Protein AF-A0A3D0NSE4-F1 (afdb_monomer)

Nearest PDB structures (foldseek):
  6zhh-assembly7_G  TM=4.140E-01  e=8.407E+00  Listeria monocytogenes

Structure (mmCIF, N/CA/C/O backbone):
data_AF-A0A3D0NSE4-F1
#
_entry.id   AF-A0A3D0NSE4-F1
#
loop_
_atom_site.group_PDB
_atom_site.id
_atom_site.type_symbol
_atom_site.label_atom_id
_atom_site.label_alt_id
_atom_site.label_comp_id
_atom_site.label_asym_id
_atom_site.label_entity_id
_atom_site.label_seq_id
_atom_site.pdbx_PDB_ins_code
_atom_site.Cartn_x
_atom_site.Cartn_y
_atom_site.Cartn_z
_atom_site.occupancy
_atom_site.B_iso_or_equiv
_atom_site.auth_seq_id
_atom_site.auth_comp_id
_atom_site.auth_asym_id
_atom_site.auth_atom_id
_atom_site.pdbx_PDB_model_num
ATOM 1 N N . VAL A 1 1 ? -17.706 -14.889 -22.666 1.00 76.25 1 VAL A N 1
ATOM 2 C CA . VAL A 1 1 ? -18.574 -15.786 -23.475 1.00 76.25 1 VAL A CA 1
ATOM 3 C C . VAL A 1 1 ? -18.219 -15.747 -24.959 1.00 76.25 1 VAL A C 1
ATOM 5 O O . VAL A 1 1 ? -17.789 -16.772 -25.465 1.00 76.25 1 VAL A O 1
ATOM 8 N N . ARG A 1 2 ? -18.285 -14.590 -25.648 1.00 87.81 2 ARG A N 1
ATOM 9 C CA . ARG A 1 2 ? -17.879 -14.468 -27.070 1.00 87.81 2 ARG A CA 1
ATOM 10 C C . ARG A 1 2 ? -16.491 -15.052 -27.353 1.00 87.81 2 ARG A C 1
ATOM 12 O O . ARG A 1 2 ? -16.343 -15.779 -28.329 1.00 87.81 2 ARG A O 1
ATOM 19 N N . ASN A 1 3 ? -15.508 -14.764 -26.493 1.00 88.06 3 ASN A N 1
ATOM 20 C CA . ASN A 1 3 ? -14.136 -15.194 -26.751 1.00 88.06 3 ASN A CA 1
ATOM 21 C C . ASN A 1 3 ? -13.924 -16.703 -26.626 1.00 88.06 3 ASN A C 1
ATOM 23 O O . ASN A 1 3 ? -13.215 -17.296 -27.432 1.00 88.06 3 ASN A O 1
ATOM 27 N N . PHE A 1 4 ? -14.601 -17.315 -25.660 1.00 90.88 4 PHE A N 1
ATOM 28 C CA . PHE A 1 4 ? -14.615 -18.759 -25.484 1.00 90.88 4 PHE A CA 1
ATOM 29 C C . PHE A 1 4 ? -15.293 -19.451 -26.675 1.00 90.88 4 PHE A C 1
ATOM 31 O O . PHE A 1 4 ? -14.712 -20.337 -27.285 1.00 90.88 4 PHE A O 1
ATOM 38 N N . LEU A 1 5 ? -16.476 -18.977 -27.087 1.00 93.19 5 LEU A N 1
ATOM 39 C CA . LEU A 1 5 ? -17.232 -19.593 -28.184 1.00 93.19 5 LEU A CA 1
ATOM 40 C C . LEU A 1 5 ? -16.547 -19.464 -29.552 1.00 93.19 5 LEU A C 1
ATOM 42 O O . LEU A 1 5 ? -16.623 -20.386 -30.356 1.00 93.19 5 LEU A O 1
ATOM 46 N N . ARG A 1 6 ? -15.902 -18.325 -29.842 1.00 93.62 6 ARG A N 1
ATOM 47 C CA . ARG A 1 6 ? -15.288 -18.075 -31.159 1.00 93.62 6 ARG A CA 1
ATOM 48 C C . ARG A 1 6 ? -13.826 -18.486 -31.261 1.00 93.62 6 ARG A C 1
ATOM 50 O O . ARG A 1 6 ? -13.404 -18.900 -32.332 1.00 93.62 6 ARG A O 1
ATOM 57 N N . TRP A 1 7 ? -13.059 -18.325 -30.187 1.00 93.38 7 TRP A N 1
ATOM 58 C CA . TRP A 1 7 ? -11.602 -18.485 -30.213 1.00 93.38 7 TRP A CA 1
ATOM 59 C C . TRP A 1 7 ? -11.102 -19.522 -29.205 1.00 93.38 7 TRP A C 1
ATOM 61 O O . TRP A 1 7 ? -9.895 -19.657 -29.045 1.00 93.38 7 TRP A O 1
ATOM 71 N N . GLN A 1 8 ? -12.006 -20.238 -28.517 1.00 90.19 8 GLN A N 1
ATOM 72 C CA . GLN A 1 8 ? -11.671 -21.250 -27.503 1.00 90.19 8 GLN A CA 1
ATOM 73 C C . GLN A 1 8 ? -10.752 -20.712 -26.395 1.00 90.19 8 GLN A C 1
ATOM 75 O O . GLN A 1 8 ? -10.027 -21.457 -25.741 1.00 90.19 8 GLN A O 1
ATOM 80 N N . VAL A 1 9 ? -10.789 -19.395 -26.165 1.00 89.75 9 VAL A N 1
ATOM 81 C CA . VAL A 1 9 ? -9.998 -18.757 -25.114 1.00 89.75 9 VAL A CA 1
ATOM 82 C C . VAL A 1 9 ? -10.661 -19.062 -23.770 1.00 89.75 9 VAL A C 1
ATOM 84 O O . VAL A 1 9 ? -11.827 -18.688 -23.587 1.00 89.75 9 VAL A O 1
ATOM 87 N N . PRO A 1 10 ? -9.961 -19.722 -22.829 1.00 89.50 10 PRO A N 1
ATOM 88 C CA . PRO A 1 10 ? -10.541 -20.086 -21.545 1.00 89.50 10 PRO A CA 1
ATOM 89 C C . PRO A 1 10 ? -10.918 -18.838 -20.742 1.00 89.50 10 PRO A C 1
ATOM 91 O O . PRO A 1 10 ? -10.290 -17.787 -20.861 1.00 89.50 10 PRO A O 1
ATOM 94 N N . PHE A 1 11 ? -11.929 -18.956 -19.879 1.00 83.00 11 PHE A N 1
ATOM 95 C CA . PHE A 1 11 ? -12.344 -17.859 -18.992 1.00 83.00 11 PHE A CA 1
ATOM 96 C C . PHE A 1 11 ? -11.234 -17.415 -18.028 1.00 83.00 11 PHE A C 1
ATOM 98 O O . PHE A 1 11 ? -11.252 -16.285 -17.555 1.00 83.00 11 PHE A O 1
ATOM 105 N N . THR A 1 12 ? -10.268 -18.295 -17.772 1.00 83.50 12 THR A N 1
ATOM 106 C CA . THR A 1 12 ? -9.089 -18.062 -16.933 1.00 83.50 12 THR A CA 1
ATOM 107 C C . THR A 1 12 ? -7.867 -17.594 -17.726 1.00 83.50 12 THR A C 1
ATOM 109 O O . THR A 1 12 ? -6.772 -17.530 -17.174 1.00 83.50 12 THR A O 1
ATOM 112 N N . TYR A 1 13 ? -8.012 -17.290 -19.021 1.00 83.19 13 TYR A N 1
ATOM 113 C CA . TYR A 1 13 ? -6.899 -16.798 -19.826 1.00 83.19 13 TYR A CA 1
ATOM 114 C C . TYR A 1 13 ? -6.389 -15.460 -19.287 1.00 83.19 13 TYR A C 1
ATOM 116 O O . TYR A 1 13 ? -7.127 -14.476 -19.228 1.00 83.19 13 TYR A O 1
ATOM 124 N N . VAL A 1 14 ? -5.098 -15.421 -18.963 1.00 79.06 14 VAL A N 1
ATOM 125 C CA . VAL A 1 14 ? -4.373 -14.199 -18.623 1.00 79.06 14 VAL A CA 1
ATOM 126 C C . VAL A 1 14 ? -3.299 -13.986 -19.676 1.00 79.06 14 VAL A C 1
ATOM 128 O O . VAL A 1 14 ? -2.498 -14.883 -19.951 1.00 79.06 14 VAL A O 1
ATOM 131 N N . GLN A 1 15 ? -3.273 -12.795 -20.271 1.00 81.25 15 GLN A N 1
ATOM 132 C CA . GLN A 1 15 ? -2.231 -12.429 -21.218 1.00 81.25 15 GLN A CA 1
ATOM 133 C C . GLN A 1 15 ? -0.894 -12.324 -20.477 1.00 81.25 15 GLN A C 1
ATOM 135 O O . GLN A 1 15 ? -0.700 -11.443 -19.643 1.00 81.25 15 GLN A O 1
ATOM 140 N N . ARG A 1 16 ? 0.031 -13.237 -20.780 1.00 83.06 16 ARG A N 1
ATOM 141 C CA . ARG A 1 16 ? 1.382 -13.216 -20.217 1.00 83.06 16 ARG A CA 1
ATOM 142 C C . ARG A 1 16 ? 2.254 -12.243 -20.997 1.00 83.06 16 ARG A C 1
ATOM 144 O O . ARG A 1 16 ? 2.314 -12.308 -22.225 1.00 83.06 16 ARG A O 1
ATOM 151 N N . LEU A 1 17 ? 2.939 -11.362 -20.277 1.00 86.88 17 LEU A N 1
ATOM 152 C CA . LEU A 1 17 ? 3.997 -10.544 -20.852 1.00 86.88 17 LEU A CA 1
ATOM 153 C C . LEU A 1 17 ? 5.276 -11.386 -20.965 1.00 86.88 17 LEU A C 1
ATOM 155 O O . LEU A 1 17 ? 5.537 -12.243 -20.120 1.00 86.88 17 LEU A O 1
ATOM 159 N N . SER A 1 18 ? 6.050 -11.159 -22.025 1.00 88.06 18 SER A N 1
ATOM 160 C CA . SER A 1 18 ? 7.297 -11.889 -22.277 1.00 88.06 18 SER A CA 1
ATOM 161 C C . SER A 1 18 ? 8.317 -11.658 -21.162 1.00 88.06 18 SER A C 1
ATOM 163 O O . SER A 1 18 ? 8.473 -10.532 -20.700 1.00 88.06 18 SER A O 1
ATOM 165 N N . GLU A 1 19 ? 9.084 -12.685 -20.801 1.00 90.38 19 GLU A N 1
ATOM 166 C CA . GLU A 1 19 ? 10.224 -12.574 -19.873 1.00 90.38 19 GLU A CA 1
ATOM 167 C C . GLU A 1 19 ? 11.341 -11.668 -20.419 1.00 90.38 19 GLU A C 1
ATOM 169 O O . GLU A 1 19 ? 12.147 -11.136 -19.670 1.00 90.38 19 GLU A O 1
ATOM 174 N N . LYS A 1 20 ? 11.361 -11.429 -21.737 1.00 89.25 20 LYS A N 1
ATOM 175 C CA . LYS A 1 20 ? 12.280 -10.475 -22.381 1.00 89.25 20 LYS A CA 1
ATOM 176 C C . LYS A 1 20 ? 11.792 -9.025 -22.308 1.00 89.25 20 LYS A C 1
ATOM 178 O O . LYS A 1 20 ? 12.436 -8.138 -22.866 1.00 89.25 20 LYS A O 1
ATOM 183 N N . ALA A 1 21 ? 10.626 -8.772 -21.712 1.00 88.25 21 ALA A N 1
ATOM 184 C CA . ALA A 1 21 ? 10.117 -7.418 -21.558 1.00 88.25 21 ALA A CA 1
ATOM 185 C C . ALA A 1 21 ? 11.016 -6.621 -20.607 1.00 88.25 21 ALA A C 1
ATOM 187 O O . ALA A 1 21 ? 11.467 -7.133 -19.588 1.00 88.25 21 ALA A O 1
ATOM 188 N N . SER A 1 22 ? 11.192 -5.327 -20.875 1.00 88.56 22 SER A N 1
ATOM 189 C CA . SER A 1 22 ? 11.978 -4.429 -20.015 1.00 88.56 22 SER A CA 1
ATOM 190 C C . SER A 1 22 ? 11.412 -4.268 -18.600 1.00 88.56 22 SER A C 1
ATOM 192 O O . SER A 1 22 ? 12.041 -3.639 -17.761 1.00 88.56 22 SER A O 1
ATOM 194 N N . GLN A 1 23 ? 10.200 -4.765 -18.349 1.00 89.88 23 GLN A N 1
ATOM 195 C CA . GLN A 1 23 ? 9.519 -4.718 -17.057 1.00 89.88 23 GLN A CA 1
ATOM 196 C C . GLN A 1 23 ? 9.660 -6.023 -16.265 1.00 89.88 23 GLN A C 1
ATOM 198 O O . GLN A 1 23 ? 9.145 -6.093 -15.152 1.00 89.88 23 GLN A O 1
ATOM 203 N N . TYR A 1 24 ? 10.305 -7.048 -16.826 1.00 93.50 24 TYR A N 1
ATOM 204 C CA . TYR A 1 24 ? 10.497 -8.317 -16.140 1.00 93.50 24 TYR A CA 1
ATOM 205 C C . TYR A 1 24 ? 11.416 -8.135 -14.928 1.00 93.50 24 TYR A C 1
ATOM 207 O O . TYR A 1 24 ? 12.419 -7.426 -15.001 1.00 93.50 24 TYR A O 1
ATOM 215 N N . ILE A 1 25 ? 11.023 -8.747 -13.812 1.00 94.25 25 ILE A N 1
ATOM 216 C CA . ILE A 1 25 ? 11.740 -8.737 -12.525 1.00 94.25 25 ILE A CA 1
ATOM 217 C C . ILE A 1 25 ? 11.782 -10.138 -11.895 1.00 94.25 25 ILE A C 1
ATOM 219 O O . ILE A 1 25 ? 11.986 -10.286 -10.689 1.00 94.25 25 ILE A O 1
ATOM 223 N N . GLY A 1 26 ? 11.499 -11.182 -12.681 1.00 91.88 26 GLY A N 1
ATOM 224 C CA . GLY A 1 26 ? 11.498 -12.568 -12.200 1.00 91.88 26 GLY A CA 1
ATOM 225 C C . GLY A 1 26 ? 12.898 -13.133 -11.959 1.00 91.88 26 GLY A C 1
ATOM 226 O O . GLY A 1 26 ? 13.035 -14.176 -11.331 1.00 91.88 26 GLY A O 1
ATOM 227 N N . ASP A 1 27 ? 13.927 -12.433 -12.426 1.00 93.12 27 ASP A N 1
ATOM 228 C CA . ASP A 1 27 ? 15.341 -12.678 -12.152 1.00 93.12 27 ASP A CA 1
ATOM 229 C C . ASP A 1 27 ? 15.774 -12.221 -10.747 1.00 93.12 27 ASP A C 1
ATOM 231 O O . ASP A 1 27 ? 16.773 -12.714 -10.222 1.00 93.12 27 ASP A O 1
ATOM 235 N N . VAL A 1 28 ? 15.011 -11.329 -10.101 1.00 93.69 28 VAL A N 1
ATOM 236 C CA . VAL A 1 28 ? 15.292 -10.879 -8.731 1.00 93.69 28 VAL A CA 1
ATOM 237 C C . VAL A 1 28 ? 14.880 -11.965 -7.720 1.00 93.69 28 VAL A C 1
ATOM 239 O O . VAL A 1 28 ? 13.716 -12.385 -7.713 1.00 93.69 28 VAL A O 1
ATOM 242 N N . PRO A 1 29 ? 15.777 -12.398 -6.809 1.00 94.81 29 PRO A N 1
ATOM 243 C CA . PRO A 1 29 ? 15.478 -13.430 -5.819 1.00 94.81 29 PRO A CA 1
ATOM 244 C C . PRO A 1 29 ? 14.261 -13.109 -4.947 1.00 94.81 29 PRO A C 1
ATOM 246 O O . PRO A 1 29 ? 14.081 -11.978 -4.494 1.00 94.81 29 PRO A O 1
ATOM 249 N N . PHE A 1 30 ? 13.473 -14.136 -4.615 1.00 93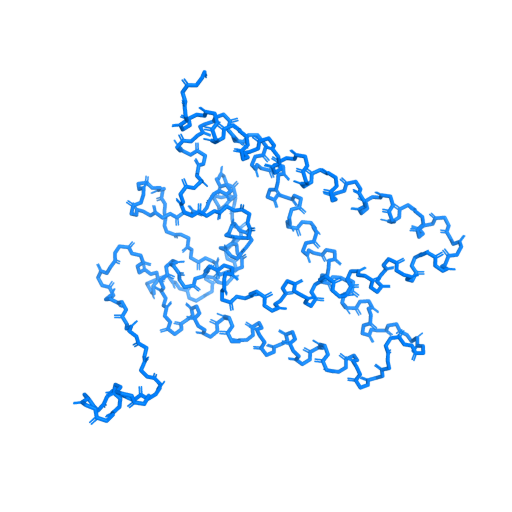.56 30 PHE A N 1
ATOM 250 C CA . PHE A 1 30 ? 12.261 -14.011 -3.793 1.00 93.56 30 PHE A CA 1
ATOM 251 C C . PHE A 1 30 ? 12.478 -13.201 -2.503 1.00 93.56 30 PHE A 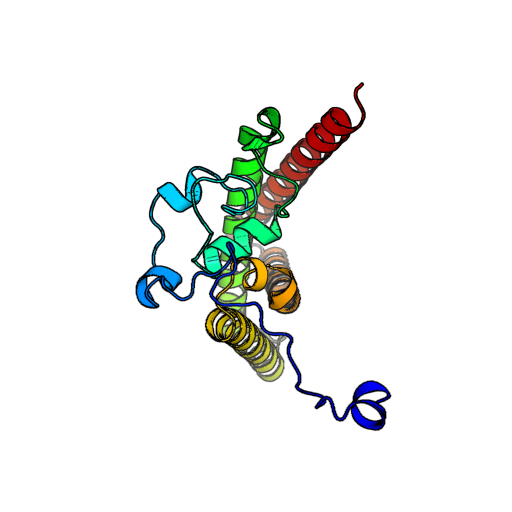C 1
ATOM 253 O O . PHE A 1 30 ? 11.727 -12.271 -2.215 1.00 93.56 30 PHE A O 1
ATOM 260 N N . TRP A 1 31 ? 13.529 -13.518 -1.742 1.00 93.25 31 TRP A N 1
ATOM 261 C CA . TRP A 1 31 ? 13.814 -12.847 -0.470 1.00 93.25 31 TRP A CA 1
ATOM 262 C C . TRP A 1 31 ? 14.165 -11.370 -0.646 1.00 93.25 31 TRP A C 1
ATOM 264 O O . TRP A 1 31 ? 13.751 -10.544 0.164 1.00 93.25 31 TRP A O 1
ATOM 274 N N . GLN A 1 32 ? 14.863 -11.031 -1.731 1.00 94.12 32 GLN A N 1
ATOM 275 C CA . GLN A 1 32 ? 15.160 -9.645 -2.069 1.00 94.12 32 GLN A CA 1
ATOM 276 C C . GLN A 1 32 ? 13.877 -8.895 -2.443 1.00 94.12 32 GLN A C 1
ATOM 278 O O . GLN A 1 32 ? 13.642 -7.791 -1.961 1.00 94.12 32 GLN A O 1
ATOM 283 N N . ARG A 1 33 ? 12.984 -9.528 -3.212 1.00 94.38 33 ARG A N 1
ATOM 284 C CA . ARG A 1 33 ? 11.670 -8.957 -3.542 1.00 94.38 33 ARG A CA 1
ATOM 285 C C . ARG A 1 33 ? 10.792 -8.723 -2.316 1.00 94.38 33 ARG A C 1
ATOM 287 O O . ARG A 1 33 ? 10.050 -7.754 -2.285 1.00 94.38 33 ARG A O 1
ATOM 294 N N . MET A 1 34 ? 10.862 -9.573 -1.300 1.00 93.94 34 MET A N 1
ATOM 295 C CA . MET A 1 34 ? 10.010 -9.425 -0.116 1.00 93.94 34 MET A CA 1
ATOM 296 C C . MET A 1 34 ? 10.561 -8.442 0.923 1.00 93.94 34 MET A C 1
ATOM 298 O O . MET A 1 34 ? 9.784 -7.714 1.540 1.00 93.94 34 MET A O 1
ATOM 302 N N . PHE A 1 35 ? 11.878 -8.434 1.146 1.00 94.00 35 PHE A N 1
ATOM 303 C CA . PHE A 1 35 ? 12.463 -7.833 2.352 1.00 94.00 35 PHE A CA 1
ATOM 304 C C . PHE A 1 35 ? 13.558 -6.803 2.097 1.00 94.00 35 PHE A C 1
ATOM 306 O O . PHE A 1 35 ? 14.091 -6.248 3.058 1.00 94.00 35 PHE A O 1
ATOM 313 N N . ASP A 1 36 ? 13.899 -6.505 0.845 1.00 93.94 36 ASP A N 1
ATOM 314 C CA . ASP A 1 36 ? 14.781 -5.375 0.581 1.00 93.94 36 ASP A CA 1
ATOM 315 C C . ASP A 1 36 ? 14.018 -4.072 0.854 1.00 93.94 36 ASP A C 1
ATOM 317 O O . ASP A 1 36 ? 13.075 -3.724 0.143 1.00 93.94 36 ASP A O 1
ATOM 321 N N . LEU A 1 37 ? 14.412 -3.398 1.934 1.00 92.00 37 LEU A N 1
ATOM 322 C CA . LEU A 1 37 ? 13.944 -2.078 2.362 1.00 92.00 37 LEU A CA 1
ATOM 323 C C . LEU A 1 37 ? 15.120 -1.090 2.398 1.00 92.00 37 LEU A C 1
ATOM 325 O O . LEU A 1 37 ? 15.155 -0.170 3.219 1.00 92.00 37 LEU A O 1
ATOM 329 N N . SER A 1 38 ? 16.148 -1.321 1.583 1.00 92.31 38 SER A N 1
ATOM 330 C CA . SER A 1 38 ? 17.356 -0.505 1.628 1.00 92.31 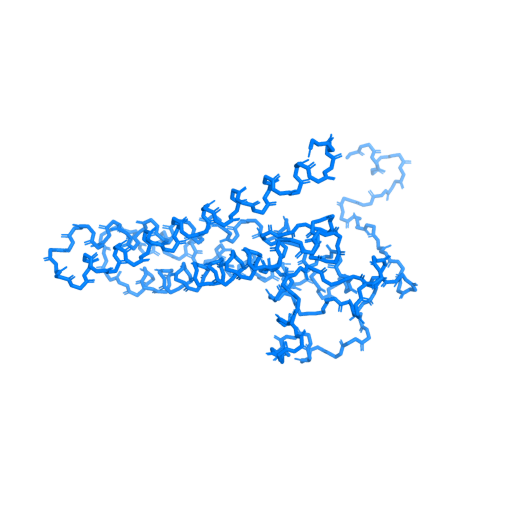38 SER A CA 1
ATOM 331 C C . SER A 1 38 ? 17.097 0.933 1.142 1.00 92.31 38 SER A C 1
ATOM 333 O O . SER A 1 38 ? 16.188 1.180 0.345 1.00 92.31 38 SER A O 1
ATOM 335 N N . PRO A 1 39 ? 17.901 1.919 1.590 1.00 89.88 39 PRO A N 1
ATOM 336 C CA . PRO A 1 39 ? 17.619 3.340 1.360 1.00 89.88 39 PRO A CA 1
ATOM 337 C C . PRO A 1 39 ? 17.487 3.752 -0.111 1.00 89.88 39 PRO A C 1
ATOM 339 O O . PRO A 1 39 ? 16.779 4.711 -0.413 1.00 89.88 39 PRO A O 1
ATOM 342 N N . HIS A 1 40 ? 18.122 3.025 -1.038 1.00 90.38 40 HIS A N 1
ATOM 343 C CA . HIS A 1 40 ? 18.006 3.309 -2.471 1.00 90.38 40 HIS A CA 1
ATOM 344 C C . HIS A 1 40 ? 16.558 3.198 -2.972 1.00 90.38 40 HIS A C 1
ATOM 346 O O . HIS A 1 40 ? 16.179 3.916 -3.899 1.00 90.38 40 HIS A O 1
ATOM 352 N N . GLN A 1 41 ? 15.728 2.363 -2.332 1.00 89.62 41 GLN A N 1
ATOM 353 C CA . GLN A 1 41 ? 14.319 2.240 -2.688 1.00 89.62 41 GLN A CA 1
ATOM 354 C C . GLN A 1 41 ? 13.500 3.484 -2.340 1.00 89.62 41 GLN A C 1
ATOM 356 O O . GLN A 1 41 ? 12.457 3.717 -2.944 1.00 89.62 41 GLN A O 1
ATOM 361 N N . PHE A 1 42 ? 13.990 4.325 -1.430 1.00 90.38 42 PHE A N 1
ATOM 362 C CA . PHE A 1 42 ? 13.312 5.540 -0.976 1.00 90.38 42 PHE A CA 1
ATOM 363 C C . PHE A 1 42 ? 13.978 6.830 -1.464 1.00 90.38 42 PHE A C 1
ATOM 365 O O . PHE A 1 42 ? 13.450 7.909 -1.213 1.00 90.38 42 PHE A O 1
ATOM 372 N N . ALA A 1 43 ? 15.107 6.733 -2.176 1.00 87.75 43 ALA A N 1
ATOM 373 C CA . ALA A 1 43 ? 15.787 7.888 -2.764 1.00 87.75 43 ALA A CA 1
ATOM 374 C C . ALA A 1 43 ? 14.916 8.611 -3.811 1.00 87.75 43 ALA A C 1
ATOM 376 O O . ALA A 1 43 ? 14.987 9.831 -3.947 1.00 87.75 43 ALA A O 1
ATOM 377 N N . ASP A 1 44 ? 14.072 7.856 -4.521 1.00 88.38 44 ASP A N 1
ATOM 378 C CA . ASP A 1 44 ? 12.972 8.379 -5.328 1.00 88.38 44 ASP A CA 1
ATOM 379 C C . ASP A 1 44 ? 11.682 7.633 -4.963 1.00 88.38 44 ASP A C 1
ATOM 381 O O . ASP A 1 44 ? 11.559 6.414 -5.129 1.00 88.38 44 ASP A O 1
ATOM 385 N N . VAL A 1 45 ? 10.721 8.395 -4.441 1.00 90.50 45 VAL A N 1
ATOM 386 C CA . VAL A 1 45 ? 9.404 7.913 -4.005 1.00 90.50 45 VAL A CA 1
ATOM 387 C C . VAL A 1 45 ? 8.436 7.666 -5.168 1.00 90.50 45 VAL A C 1
ATOM 389 O O . VAL A 1 45 ? 7.360 7.108 -4.962 1.00 90.50 45 VAL A O 1
ATOM 392 N N . SER A 1 46 ? 8.808 8.044 -6.393 1.00 89.38 46 SER A N 1
ATOM 393 C CA . SER A 1 46 ? 8.058 7.708 -7.606 1.00 89.38 46 SER A CA 1
ATOM 394 C C . SER A 1 46 ? 8.281 6.235 -7.984 1.00 89.38 46 SER A C 1
ATOM 396 O O . SER A 1 46 ? 9.387 5.719 -7.778 1.00 89.38 46 SER A O 1
ATOM 398 N N . PRO A 1 47 ? 7.295 5.549 -8.591 1.00 88.81 47 PRO A N 1
ATOM 399 C CA . PRO A 1 47 ? 7.479 4.207 -9.138 1.00 88.81 47 PRO A CA 1
ATOM 400 C C . PRO A 1 47 ? 8.682 4.128 -10.089 1.00 88.81 47 PRO A C 1
ATOM 402 O O . PRO A 1 47 ? 8.833 4.944 -11.003 1.00 88.81 47 PRO A O 1
ATOM 405 N N . GLN A 1 48 ? 9.552 3.139 -9.882 1.00 88.62 48 GLN A N 1
ATOM 406 C CA . GLN A 1 48 ? 10.784 2.985 -10.656 1.00 88.62 48 GLN A CA 1
ATOM 407 C C . GLN A 1 48 ? 10.581 2.007 -11.818 1.00 88.62 48 GLN A C 1
ATOM 409 O O . GLN A 1 48 ? 10.179 0.863 -11.629 1.00 88.62 48 GLN A O 1
ATOM 414 N N . PHE A 1 49 ? 10.837 2.488 -13.034 1.00 86.56 49 PHE A N 1
ATOM 415 C CA . PHE A 1 49 ? 10.649 1.757 -14.283 1.00 86.56 49 PHE A CA 1
ATOM 416 C C . PHE A 1 49 ? 11.766 2.123 -15.261 1.00 86.56 49 PHE A C 1
ATOM 418 O O . PHE A 1 49 ? 11.838 3.254 -15.756 1.00 86.56 49 PHE A O 1
ATOM 425 N N . THR A 1 50 ? 12.609 1.154 -15.605 1.00 85.44 50 THR A N 1
ATOM 426 C CA . THR A 1 50 ? 13.702 1.338 -16.578 1.00 85.44 50 THR A CA 1
ATOM 427 C C . THR A 1 50 ? 13.190 1.776 -17.952 1.00 85.44 50 THR A C 1
ATOM 429 O O . THR A 1 50 ? 13.842 2.568 -18.630 1.00 85.44 50 THR A O 1
ATOM 432 N N . MET A 1 51 ? 11.974 1.362 -18.328 1.00 81.19 51 MET A N 1
ATOM 433 C CA . MET A 1 51 ? 11.292 1.802 -19.552 1.00 81.19 51 MET A CA 1
ATOM 434 C C . MET A 1 51 ? 11.140 3.332 -19.633 1.00 81.19 51 MET A C 1
ATOM 436 O O . MET A 1 51 ? 11.236 3.908 -20.715 1.00 81.19 51 MET A O 1
ATOM 440 N N . TYR A 1 52 ? 10.977 4.009 -18.493 1.00 79.00 52 TYR A N 1
ATOM 441 C CA . TYR A 1 52 ? 10.921 5.472 -18.400 1.00 79.00 52 TYR A CA 1
ATOM 442 C C . TYR A 1 52 ? 12.280 6.094 -18.042 1.00 79.00 52 TYR A C 1
ATOM 444 O O . TYR A 1 52 ? 12.360 7.237 -17.589 1.00 79.00 52 TYR A O 1
ATOM 452 N N . LYS A 1 53 ? 13.367 5.355 -18.303 1.00 77.81 53 LYS A N 1
ATOM 453 C CA . LYS A 1 53 ? 14.766 5.718 -18.043 1.00 77.81 53 LYS A CA 1
ATOM 454 C C . LYS A 1 53 ? 15.096 5.895 -16.552 1.00 77.81 53 LYS A C 1
ATOM 456 O O . LYS A 1 53 ? 16.075 6.576 -16.243 1.00 77.81 53 LYS A O 1
ATOM 461 N N . ASN A 1 54 ? 14.298 5.342 -15.639 1.00 82.62 54 ASN A N 1
ATOM 462 C CA . ASN A 1 54 ? 14.604 5.371 -14.205 1.00 82.62 54 ASN A CA 1
ATOM 463 C C . ASN A 1 54 ? 15.780 4.436 -13.873 1.00 82.62 54 ASN A C 1
ATOM 465 O O . ASN A 1 54 ? 16.208 3.648 -14.716 1.00 82.62 54 ASN A O 1
ATOM 469 N N . ALA A 1 55 ? 16.324 4.552 -12.658 1.00 83.56 55 ALA A N 1
ATOM 470 C CA . ALA A 1 55 ? 17.567 3.879 -12.276 1.00 83.56 55 ALA A CA 1
ATOM 471 C C . ALA A 1 55 ? 17.443 2.347 -12.224 1.00 83.56 55 ALA A C 1
ATOM 473 O O . ALA A 1 55 ? 18.405 1.645 -12.523 1.00 83.56 55 ALA A O 1
ATOM 474 N N . TYR A 1 56 ? 16.268 1.835 -11.855 1.00 89.25 56 TYR A N 1
ATOM 475 C CA . TYR A 1 56 ? 15.987 0.405 -11.758 1.00 89.25 56 TYR A CA 1
ATOM 476 C C . 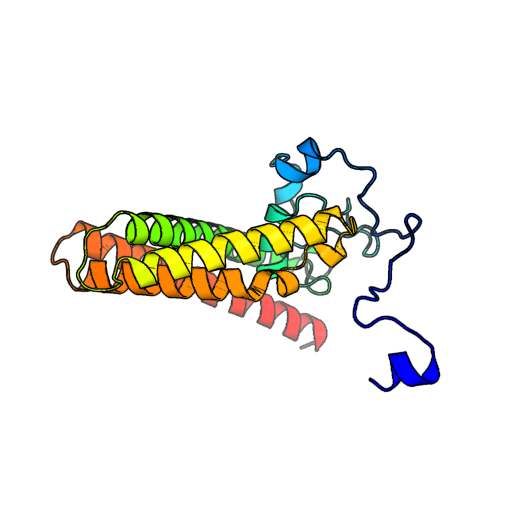TYR A 1 56 ? 14.495 0.125 -11.990 1.00 89.25 56 TYR A C 1
ATOM 478 O O . TYR A 1 56 ? 13.688 1.043 -12.166 1.00 89.25 56 TYR A O 1
ATOM 486 N N . ASN A 1 57 ? 14.141 -1.157 -12.035 1.00 91.31 57 ASN A N 1
ATOM 487 C CA . ASN A 1 57 ? 12.762 -1.628 -12.022 1.00 91.31 57 ASN A CA 1
ATOM 488 C C . ASN A 1 57 ? 12.363 -1.914 -10.583 1.00 91.31 57 ASN A C 1
ATOM 490 O O . ASN A 1 57 ? 13.029 -2.716 -9.936 1.00 91.31 57 ASN A O 1
ATOM 494 N N . GLU A 1 58 ? 11.290 -1.298 -10.094 1.00 93.31 58 GLU A N 1
ATOM 495 C CA . GLU A 1 58 ? 10.746 -1.632 -8.780 1.00 93.31 58 GLU A CA 1
ATOM 496 C C . GLU A 1 58 ? 10.498 -3.143 -8.710 1.00 93.31 58 GLU A C 1
ATOM 498 O O . GLU A 1 58 ? 9.938 -3.720 -9.643 1.00 93.31 58 GLU A O 1
ATOM 503 N N . TYR A 1 59 ? 10.930 -3.788 -7.627 1.00 94.38 59 TYR A N 1
ATOM 504 C CA . TYR A 1 59 ? 10.845 -5.248 -7.484 1.00 94.38 59 TYR A CA 1
ATOM 505 C C . TYR A 1 59 ? 10.212 -5.696 -6.167 1.00 94.38 59 TYR A C 1
ATOM 507 O O . TYR A 1 59 ? 9.830 -6.867 -6.060 1.00 94.38 59 TYR A O 1
ATOM 515 N N . ASN A 1 60 ? 10.076 -4.787 -5.191 1.00 96.06 60 ASN A N 1
ATOM 516 C CA . ASN A 1 60 ? 9.429 -5.064 -3.917 1.00 96.06 60 ASN A CA 1
ATOM 517 C C . ASN A 1 60 ? 7.921 -4.760 -3.995 1.00 96.06 60 ASN A C 1
ATOM 519 O O . ASN A 1 60 ? 7.551 -3.587 -4.105 1.00 96.06 60 ASN A O 1
ATOM 523 N N . PRO A 1 61 ? 7.026 -5.769 -3.905 1.00 95.50 61 PRO A N 1
ATOM 524 C CA . PRO A 1 61 ? 5.589 -5.554 -4.057 1.00 95.50 61 PRO A CA 1
ATOM 525 C C . PRO A 1 61 ? 4.980 -4.611 -3.019 1.00 95.50 61 PRO A C 1
ATOM 527 O O . PRO A 1 61 ? 4.011 -3.924 -3.334 1.00 95.50 61 PRO A O 1
ATOM 530 N N . LEU A 1 62 ? 5.515 -4.564 -1.795 1.00 94.88 62 LEU A N 1
ATOM 531 C CA . LEU A 1 62 ? 5.003 -3.695 -0.734 1.00 94.88 62 LEU A CA 1
ATOM 532 C C . LEU A 1 62 ? 5.392 -2.236 -0.984 1.00 94.88 62 LEU A C 1
ATOM 534 O O . LEU A 1 62 ? 4.559 -1.338 -0.863 1.00 94.88 62 LEU A O 1
ATOM 538 N N . ILE A 1 63 ? 6.646 -1.996 -1.363 1.00 95.06 63 ILE A N 1
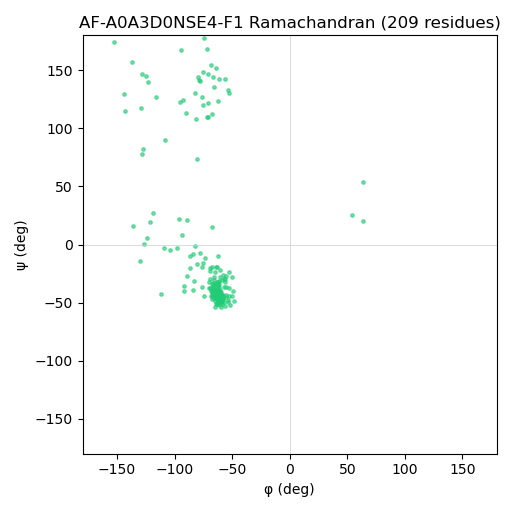ATOM 539 C CA . ILE A 1 63 ? 7.124 -0.647 -1.686 1.00 95.06 63 ILE A CA 1
ATOM 540 C C . ILE A 1 63 ? 6.450 -0.147 -2.963 1.00 95.06 63 ILE A C 1
ATOM 542 O O . ILE A 1 63 ? 5.924 0.967 -2.974 1.00 95.06 63 ILE A O 1
ATOM 546 N N . ALA A 1 64 ? 6.356 -0.992 -3.991 1.00 94.19 64 ALA A N 1
ATOM 547 C CA . ALA A 1 64 ? 5.604 -0.706 -5.207 1.00 94.19 64 ALA A CA 1
ATOM 548 C C . ALA A 1 64 ? 4.140 -0.354 -4.906 1.00 94.19 64 ALA A C 1
ATOM 550 O O . ALA A 1 64 ? 3.634 0.635 -5.438 1.00 94.19 64 ALA A O 1
ATOM 551 N N . PHE A 1 65 ? 3.479 -1.097 -4.011 1.00 94.69 65 PHE A N 1
ATOM 552 C CA . PHE A 1 65 ? 2.103 -0.822 -3.594 1.00 94.69 65 PHE A CA 1
ATOM 553 C C . PHE A 1 65 ? 1.960 0.593 -3.022 1.00 94.69 65 PHE A C 1
ATOM 555 O O . PHE A 1 65 ? 1.102 1.355 -3.465 1.00 94.69 65 PHE A O 1
ATOM 562 N N . PHE A 1 66 ? 2.830 0.987 -2.085 1.00 94.38 66 PHE A N 1
ATOM 563 C CA . PHE A 1 66 ? 2.786 2.328 -1.498 1.00 94.38 66 PHE A CA 1
ATOM 564 C C . PHE A 1 66 ? 3.130 3.424 -2.506 1.00 94.38 66 PHE A C 1
ATOM 566 O O . PHE A 1 66 ? 2.413 4.422 -2.578 1.00 94.38 66 PHE A O 1
ATOM 573 N N . LYS A 1 67 ? 4.171 3.244 -3.325 1.00 93.88 67 LYS A N 1
ATOM 574 C CA . LYS A 1 67 ? 4.540 4.232 -4.352 1.00 93.88 67 LYS A CA 1
ATOM 575 C C . LYS A 1 67 ? 3.404 4.435 -5.349 1.00 93.88 67 LYS A C 1
ATOM 577 O O . LYS A 1 67 ? 3.026 5.570 -5.625 1.00 93.88 67 LYS A O 1
ATOM 582 N N . THR A 1 68 ? 2.812 3.337 -5.822 1.00 93.31 68 THR A N 1
ATOM 583 C CA . THR A 1 68 ? 1.718 3.369 -6.803 1.00 93.31 68 THR A CA 1
ATOM 584 C C . THR A 1 68 ? 0.368 3.784 -6.220 1.00 93.31 68 THR A C 1
ATOM 586 O O . THR A 1 68 ? -0.519 4.174 -6.973 1.00 93.31 68 THR A O 1
ATOM 589 N N . SER A 1 69 ? 0.207 3.763 -4.891 1.00 91.88 69 SER A N 1
ATOM 590 C CA . SER A 1 69 ? -0.967 4.332 -4.212 1.00 91.88 69 SER A CA 1
ATOM 591 C C . SER A 1 69 ? -1.025 5.859 -4.272 1.00 91.88 69 SER A C 1
ATOM 593 O O . SER A 1 69 ? -2.103 6.438 -4.150 1.00 91.88 69 SER A O 1
ATOM 595 N N . VAL A 1 70 ? 0.128 6.501 -4.476 1.00 91.38 70 VAL A N 1
ATOM 596 C CA . VAL A 1 70 ? 0.273 7.959 -4.459 1.00 91.38 70 VAL A CA 1
ATOM 597 C C . VAL A 1 70 ? 0.587 8.515 -5.843 1.00 91.38 70 VAL A C 1
ATOM 599 O O . VAL A 1 70 ? 0.030 9.541 -6.235 1.00 91.38 70 VAL A O 1
ATOM 602 N N . PHE A 1 71 ? 1.474 7.847 -6.577 1.00 89.62 71 PHE A N 1
ATOM 603 C CA . PHE A 1 71 ? 1.950 8.281 -7.883 1.00 89.62 71 PHE A CA 1
ATOM 604 C C . PHE A 1 71 ? 1.686 7.206 -8.920 1.00 89.62 71 PHE A C 1
ATOM 606 O O . PHE A 1 71 ? 1.919 6.027 -8.678 1.00 89.62 71 PHE A O 1
ATOM 613 N N . ASP A 1 72 ? 1.275 7.616 -10.110 1.00 79.31 72 ASP A N 1
ATOM 614 C CA . ASP A 1 72 ? 1.241 6.709 -11.250 1.00 79.31 72 ASP A CA 1
ATOM 615 C C . ASP A 1 72 ? 2.532 6.823 -12.070 1.00 79.31 72 ASP A C 1
ATOM 617 O O . ASP A 1 72 ? 3.295 7.780 -11.932 1.00 79.31 72 ASP A O 1
ATOM 621 N N . GLU A 1 73 ? 2.756 5.878 -12.978 1.00 74.50 73 GLU A N 1
ATOM 622 C CA . GLU A 1 73 ? 3.945 5.810 -13.845 1.00 74.50 73 GLU A CA 1
ATOM 623 C C . GLU A 1 73 ? 4.234 7.103 -14.637 1.00 74.50 73 GLU A C 1
ATOM 625 O O . GLU A 1 73 ? 5.366 7.375 -15.041 1.00 74.50 73 GLU A O 1
ATOM 630 N N . SER A 1 74 ? 3.206 7.926 -14.856 1.00 74.06 74 SER A N 1
ATOM 631 C CA . SER A 1 74 ? 3.293 9.182 -15.600 1.00 74.06 74 SER A CA 1
ATOM 632 C C . SER A 1 74 ? 3.708 10.391 -14.752 1.00 74.06 74 SER A C 1
ATOM 634 O O 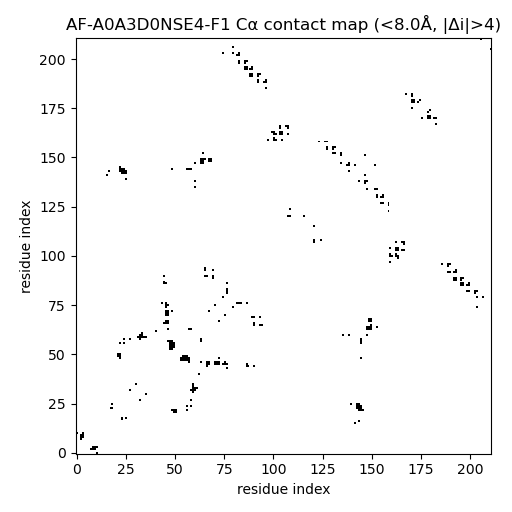. SER A 1 74 ? 4.203 11.377 -15.318 1.00 74.06 74 SER A O 1
ATOM 636 N N . ILE A 1 75 ? 3.546 10.310 -13.427 1.00 76.50 75 ILE A N 1
ATOM 637 C CA . ILE A 1 75 ? 3.830 11.365 -12.449 1.00 76.50 75 ILE A CA 1
ATOM 638 C C . ILE A 1 75 ? 5.077 10.954 -11.669 1.00 76.50 75 ILE A C 1
ATOM 640 O O . ILE A 1 75 ? 5.006 10.287 -10.643 1.00 76.50 75 ILE A O 1
ATOM 644 N N . ALA A 1 76 ? 6.238 11.355 -12.183 1.00 79.19 76 ALA A N 1
ATOM 645 C CA . ALA A 1 76 ? 7.528 11.052 -11.577 1.00 79.19 76 ALA A CA 1
ATOM 646 C C . ALA A 1 76 ? 8.326 12.329 -11.310 1.00 79.19 76 ALA A C 1
ATOM 648 O O . ALA A 1 76 ? 8.321 13.256 -12.130 1.00 79.19 76 ALA A O 1
ATOM 649 N N . VAL A 1 77 ? 9.081 12.341 -10.208 1.00 80.62 77 VAL A N 1
ATOM 650 C CA . VAL A 1 77 ? 9.974 13.449 -9.818 1.00 80.62 77 VAL A CA 1
ATOM 651 C C . VAL A 1 77 ? 10.929 13.818 -10.951 1.00 80.62 77 VAL A C 1
ATOM 653 O O . VAL A 1 77 ? 11.169 14.993 -11.210 1.00 80.62 77 VAL A O 1
ATOM 656 N N . ARG A 1 78 ? 11.411 12.829 -11.707 1.00 79.75 78 ARG A N 1
ATOM 657 C CA . ARG A 1 78 ? 12.297 13.067 -12.850 1.00 79.75 78 ARG A CA 1
ATOM 658 C C . ARG A 1 78 ? 11.666 13.916 -13.957 1.00 79.75 78 ARG A C 1
ATOM 660 O O . ARG A 1 78 ? 12.368 14.669 -14.622 1.00 79.75 78 ARG A O 1
ATOM 667 N N . ARG A 1 79 ? 10.353 13.785 -14.168 1.00 79.94 79 ARG A N 1
ATOM 668 C CA . ARG A 1 79 ? 9.603 14.568 -15.161 1.00 79.94 79 ARG A CA 1
ATOM 669 C C . ARG A 1 79 ? 9.198 15.935 -14.612 1.00 79.94 79 ARG A C 1
ATOM 671 O O . ARG A 1 79 ? 9.150 16.895 -15.374 1.00 79.94 79 ARG A O 1
ATOM 678 N N . PHE A 1 80 ? 8.962 16.032 -13.306 1.00 84.56 80 PHE A N 1
ATOM 679 C CA . PHE A 1 80 ? 8.583 17.270 -12.628 1.00 84.56 80 PHE A CA 1
ATOM 680 C C . PHE A 1 80 ? 9.490 17.533 -11.411 1.00 84.56 80 PHE A C 1
ATOM 682 O O . PHE A 1 80 ? 9.065 17.345 -10.278 1.00 84.56 80 PHE A O 1
ATOM 689 N N . PRO A 1 81 ? 10.730 18.026 -11.572 1.00 85.06 81 PRO A N 1
ATOM 690 C CA . PRO A 1 81 ? 11.661 18.161 -10.441 1.00 85.06 81 PRO A CA 1
ATOM 691 C C . PRO A 1 81 ? 11.116 19.007 -9.275 1.00 85.06 81 PRO A C 1
ATOM 693 O O . PRO A 1 81 ? 11.401 18.745 -8.109 1.00 85.06 81 PRO A O 1
ATOM 696 N N . LYS A 1 82 ? 10.246 19.980 -9.581 1.00 87.31 82 LYS A N 1
ATOM 697 C CA . LYS A 1 82 ? 9.597 20.861 -8.599 1.00 87.31 82 LYS A CA 1
ATOM 698 C C . LYS A 1 82 ? 8.660 20.134 -7.621 1.00 87.31 82 LYS A C 1
ATOM 700 O O . LYS A 1 82 ? 8.373 20.690 -6.565 1.00 87.31 82 LYS A O 1
ATOM 705 N N . ILE A 1 83 ? 8.189 18.916 -7.928 1.00 88.62 83 ILE A N 1
ATOM 706 C CA . ILE A 1 83 ? 7.315 18.161 -7.011 1.00 88.62 83 ILE A CA 1
ATOM 707 C C . ILE A 1 83 ? 8.088 17.371 -5.955 1.00 88.62 83 ILE A C 1
ATOM 709 O O . ILE A 1 83 ? 7.448 16.832 -5.056 1.00 88.62 83 ILE A O 1
ATOM 713 N N . GLN A 1 84 ? 9.424 17.284 -6.025 1.00 88.31 84 GLN A N 1
ATOM 714 C CA . GLN A 1 84 ? 10.217 16.366 -5.195 1.00 88.31 84 GLN A CA 1
ATOM 715 C C . GLN A 1 84 ? 9.911 16.492 -3.699 1.00 88.31 84 GLN A C 1
ATOM 717 O O . GLN A 1 84 ? 9.597 15.488 -3.061 1.00 88.31 84 GLN A O 1
ATOM 722 N N . GLY A 1 85 ? 9.954 17.710 -3.149 1.00 89.06 85 GLY A N 1
ATOM 723 C CA . GLY A 1 85 ? 9.709 17.944 -1.722 1.00 89.06 85 GLY A CA 1
ATOM 724 C C . GLY A 1 85 ? 8.314 17.488 -1.290 1.00 89.06 85 GLY A C 1
ATOM 725 O O . GLY A 1 85 ? 8.180 16.648 -0.402 1.00 89.06 85 GLY A O 1
ATOM 726 N N . PHE A 1 86 ? 7.277 17.968 -1.981 1.00 91.12 86 PHE A N 1
ATOM 727 C CA . PHE A 1 86 ? 5.891 17.583 -1.699 1.00 91.12 86 PHE A CA 1
ATOM 728 C C . PHE A 1 86 ? 5.634 16.089 -1.925 1.00 91.12 86 PHE A C 1
ATOM 730 O O . PHE A 1 86 ? 4.847 15.493 -1.199 1.00 91.12 86 PHE A O 1
ATOM 737 N N . SER A 1 87 ? 6.329 15.466 -2.879 1.00 91.62 87 SER A N 1
ATOM 738 C CA . SER A 1 87 ? 6.180 14.041 -3.180 1.00 91.62 87 SER A CA 1
ATOM 739 C C . SER A 1 87 ? 6.675 13.162 -2.036 1.00 91.62 87 SER A C 1
ATOM 741 O O . SER A 1 87 ? 6.010 12.195 -1.677 1.00 91.62 87 SER A O 1
ATOM 743 N N . HIS A 1 88 ? 7.803 13.514 -1.412 1.00 92.62 88 HIS A N 1
ATOM 744 C CA . HIS A 1 88 ? 8.310 12.775 -0.252 1.00 92.62 88 HIS A CA 1
ATOM 745 C C . HIS A 1 88 ? 7.362 12.900 0.939 1.00 92.62 88 HIS A C 1
ATOM 747 O O . HIS A 1 88 ? 7.014 11.895 1.555 1.00 92.62 88 HIS A O 1
ATOM 753 N N . VAL A 1 89 ? 6.895 14.119 1.230 1.00 93.81 89 VAL A N 1
ATOM 754 C CA . VAL A 1 89 ? 5.926 14.358 2.310 1.00 93.81 89 VAL A CA 1
ATOM 755 C C . VAL A 1 89 ? 4.647 13.555 2.073 1.00 93.81 89 VAL A C 1
ATOM 757 O O . VAL A 1 89 ? 4.175 12.869 2.978 1.00 93.81 89 VAL A O 1
ATOM 760 N N . LEU A 1 90 ? 4.121 13.590 0.848 1.00 94.38 90 LEU A N 1
ATOM 761 C CA . LEU A 1 90 ? 2.924 12.856 0.456 1.00 94.38 90 LEU A CA 1
ATOM 762 C C . LEU A 1 90 ? 3.104 11.338 0.603 1.00 94.38 90 LEU A C 1
ATOM 764 O O . LEU A 1 90 ? 2.252 10.674 1.191 1.00 94.38 90 LEU A O 1
ATOM 768 N N . PHE A 1 91 ? 4.227 10.800 0.120 1.00 94.69 91 PHE A N 1
ATOM 769 C CA . PHE A 1 91 ? 4.555 9.379 0.213 1.00 94.69 91 PHE A CA 1
ATOM 770 C C . PHE A 1 91 ? 4.663 8.905 1.663 1.00 94.69 91 PHE A C 1
ATOM 772 O O . PHE A 1 91 ? 3.998 7.947 2.052 1.00 94.69 91 PHE A O 1
ATOM 779 N N . PHE A 1 92 ? 5.455 9.587 2.495 1.00 95.00 92 PHE A N 1
ATOM 780 C CA . PHE A 1 92 ? 5.618 9.184 3.892 1.00 95.00 92 PHE A CA 1
ATOM 781 C C . PHE A 1 92 ? 4.332 9.367 4.699 1.00 95.00 92 PHE A C 1
ATOM 783 O O . PHE A 1 92 ? 4.034 8.529 5.549 1.00 95.00 92 PHE A O 1
ATOM 790 N N . ALA A 1 93 ? 3.523 10.391 4.404 1.00 95.00 93 ALA A N 1
ATOM 791 C CA . ALA A 1 93 ? 2.188 10.511 4.984 1.00 95.00 93 ALA A CA 1
ATOM 792 C C . ALA A 1 93 ? 1.305 9.306 4.612 1.00 95.00 93 ALA A C 1
ATOM 794 O O . ALA A 1 93 ? 0.645 8.752 5.489 1.00 95.00 93 ALA A O 1
ATOM 795 N N . ALA A 1 94 ? 1.340 8.844 3.357 1.00 94.31 94 ALA A N 1
ATOM 796 C CA . ALA A 1 94 ? 0.609 7.654 2.915 1.00 94.31 94 ALA A CA 1
ATOM 797 C C . ALA A 1 94 ? 1.071 6.380 3.638 1.00 94.31 94 ALA A C 1
ATOM 799 O O . ALA A 1 94 ? 0.243 5.603 4.114 1.00 94.31 94 ALA A O 1
ATOM 800 N N . VAL A 1 95 ? 2.388 6.187 3.775 1.00 94.81 95 VAL A N 1
ATOM 801 C CA . VAL A 1 95 ? 2.973 5.050 4.504 1.00 94.81 95 VAL A CA 1
ATOM 802 C C . VAL A 1 95 ? 2.535 5.066 5.968 1.00 94.81 95 VAL A C 1
ATOM 804 O O . VAL A 1 95 ? 2.057 4.053 6.475 1.00 94.81 95 VAL A O 1
ATOM 807 N N . ILE A 1 96 ? 2.629 6.216 6.643 1.00 95.00 96 ILE A N 1
ATOM 808 C CA . ILE A 1 96 ? 2.201 6.368 8.042 1.00 95.00 96 ILE A CA 1
ATOM 809 C C . ILE A 1 96 ? 0.703 6.083 8.185 1.00 95.00 96 ILE A C 1
ATOM 811 O O . ILE A 1 96 ? 0.311 5.331 9.075 1.00 95.00 96 ILE A O 1
ATOM 815 N N . LEU A 1 97 ? -0.140 6.624 7.301 1.00 94.06 97 LEU A N 1
ATOM 816 C CA . LEU A 1 97 ? -1.580 6.353 7.310 1.00 94.06 97 LEU A CA 1
ATOM 817 C C . LEU A 1 97 ? -1.881 4.865 7.086 1.00 94.06 97 LEU A C 1
ATOM 819 O O . LEU A 1 97 ? -2.729 4.309 7.784 1.00 94.06 97 LEU A O 1
ATOM 823 N N . GLY A 1 98 ? -1.157 4.202 6.181 1.00 94.19 98 GLY A N 1
ATOM 824 C CA . GLY A 1 98 ? -1.257 2.758 5.960 1.00 94.19 98 GLY A CA 1
ATOM 825 C C . GLY A 1 98 ? -0.873 1.943 7.197 1.00 94.19 98 GLY A C 1
ATOM 826 O O . GLY A 1 98 ? -1.602 1.029 7.585 1.00 94.19 98 GLY A O 1
ATOM 827 N N . LEU A 1 99 ? 0.219 2.311 7.873 1.00 94.31 99 LEU A N 1
ATOM 828 C CA . LEU A 1 99 ? 0.644 1.685 9.130 1.00 94.31 99 LEU A CA 1
ATOM 829 C C . LEU A 1 99 ? -0.377 1.897 10.254 1.00 94.31 99 LEU A C 1
ATOM 831 O O . LEU A 1 99 ? -0.681 0.958 10.991 1.00 94.31 99 LEU A O 1
ATOM 835 N N . ILE A 1 100 ? -0.947 3.101 10.371 1.00 93.69 100 ILE A N 1
ATOM 836 C CA . ILE A 1 100 ? -2.001 3.392 11.352 1.00 93.69 100 ILE A CA 1
ATOM 837 C C . ILE A 1 100 ? -3.259 2.583 11.040 1.00 93.69 100 ILE A C 1
ATOM 839 O O . ILE A 1 100 ? -3.846 2.021 11.959 1.00 93.69 100 ILE A O 1
ATOM 843 N N . ALA A 1 101 ? -3.662 2.470 9.773 1.00 94.06 101 ALA A N 1
ATOM 844 C CA . ALA A 1 101 ? -4.813 1.665 9.370 1.00 94.06 101 ALA A CA 1
ATOM 845 C C . ALA A 1 101 ? -4.607 0.172 9.675 1.00 94.06 101 ALA A C 1
ATOM 847 O O . ALA A 1 101 ? -5.508 -0.482 10.204 1.00 94.06 101 ALA A O 1
ATOM 848 N N . PHE A 1 102 ? -3.408 -0.359 9.420 1.00 95.00 102 PHE A N 1
ATOM 849 C CA . PHE A 1 102 ? -3.057 -1.732 9.785 1.00 95.00 102 PHE A CA 1
ATOM 850 C C . PHE A 1 102 ? -3.071 -1.932 11.308 1.00 95.00 102 PHE A C 1
ATOM 852 O O . PHE A 1 102 ? -3.702 -2.863 11.808 1.00 95.00 102 PHE A O 1
ATOM 859 N N . GLY A 1 103 ? -2.470 -1.015 12.072 1.00 94.31 103 GLY A N 1
ATOM 860 C CA . GLY A 1 103 ? -2.525 -1.032 13.536 1.00 94.31 103 GLY A CA 1
ATOM 861 C C . GLY A 1 103 ? -3.954 -0.921 14.082 1.00 94.31 103 GLY A C 1
ATOM 862 O O . GLY A 1 103 ? -4.311 -1.626 15.026 1.00 94.31 103 GLY A O 1
ATOM 863 N N . ALA A 1 104 ? -4.798 -0.097 13.457 1.00 93.12 104 ALA A N 1
ATOM 864 C CA . ALA A 1 104 ? -6.214 0.051 13.782 1.00 93.12 104 ALA A CA 1
ATOM 865 C C . ALA A 1 104 ? -6.988 -1.253 13.554 1.00 93.12 104 ALA A C 1
ATOM 867 O O . ALA A 1 104 ? -7.825 -1.622 14.378 1.00 93.12 104 ALA A O 1
ATOM 868 N N . MET A 1 105 ? -6.670 -1.981 12.481 1.00 95.25 105 MET A N 1
ATOM 869 C CA . MET A 1 105 ? -7.249 -3.293 12.203 1.00 95.25 105 MET A CA 1
ATOM 870 C C . MET A 1 105 ? -6.867 -4.296 13.295 1.00 95.25 105 MET A C 1
ATOM 872 O O . MET A 1 105 ? -7.747 -4.926 13.878 1.00 95.25 105 MET A O 1
ATOM 876 N N . ILE A 1 106 ? -5.581 -4.402 13.647 1.00 95.25 106 ILE A N 1
ATOM 877 C CA . ILE A 1 106 ? -5.126 -5.289 14.733 1.00 95.25 106 ILE A CA 1
ATOM 878 C C . ILE A 1 106 ? -5.794 -4.915 16.063 1.00 95.25 106 ILE A C 1
ATOM 880 O O . ILE A 1 106 ? -6.306 -5.782 16.776 1.00 95.25 106 ILE A O 1
ATOM 884 N N . PHE A 1 107 ? -5.865 -3.620 16.374 1.00 93.00 107 PHE A N 1
ATOM 885 C CA . PHE A 1 107 ? -6.560 -3.115 17.555 1.00 93.00 107 PHE A CA 1
ATOM 886 C C . PHE A 1 107 ? -8.038 -3.528 17.572 1.00 93.00 107 PHE A C 1
ATOM 888 O O . PHE A 1 107 ? -8.523 -4.027 18.588 1.00 93.00 107 PHE A O 1
ATOM 895 N N . MET A 1 108 ? -8.749 -3.371 16.454 1.00 93.31 108 MET A N 1
ATOM 896 C CA . MET A 1 108 ? -10.148 -3.774 16.300 1.00 93.31 108 MET A CA 1
ATOM 897 C C . MET A 1 108 ? -10.345 -5.274 16.545 1.00 93.31 108 MET A C 1
ATOM 899 O O . MET A 1 108 ? -11.283 -5.663 17.248 1.00 93.31 108 MET A O 1
ATOM 903 N N . LEU A 1 109 ? -9.459 -6.119 16.013 1.00 93.44 109 LEU A N 1
ATOM 904 C CA . LEU A 1 109 ? -9.539 -7.571 16.189 1.00 93.44 109 LEU A CA 1
ATOM 905 C C . LEU A 1 109 ? -9.420 -7.955 17.670 1.00 93.44 109 LEU A C 1
ATOM 907 O O . LEU A 1 109 ? -10.259 -8.700 18.180 1.00 93.44 109 LEU A O 1
ATOM 911 N N . ILE A 1 110 ? -8.465 -7.363 18.391 1.00 92.50 110 ILE A N 1
ATOM 912 C CA . ILE A 1 110 ? -8.187 -7.677 19.804 1.00 92.50 110 ILE A CA 1
ATOM 913 C C . ILE A 1 110 ? -9.232 -7.065 20.751 1.00 92.50 110 ILE A C 1
ATOM 915 O O . ILE A 1 110 ? -9.596 -7.658 21.772 1.00 92.50 110 ILE A O 1
ATOM 919 N N . LYS A 1 111 ? -9.729 -5.859 20.457 1.00 89.00 111 LYS A N 1
ATOM 920 C CA . LYS A 1 111 ? -10.555 -5.099 21.401 1.00 89.00 111 LYS A CA 1
ATOM 921 C C . LYS A 1 111 ? -11.936 -5.723 21.576 1.00 89.00 111 LYS A C 1
ATOM 923 O O . LYS A 1 111 ? -12.718 -5.788 20.637 1.00 89.00 111 LYS A O 1
ATOM 928 N N . LYS A 1 112 ? -12.308 -6.098 22.800 1.00 85.44 112 LYS A N 1
ATOM 929 C CA . LYS A 1 112 ? -13.676 -6.547 23.109 1.00 85.44 112 LYS A CA 1
ATOM 930 C C . LYS A 1 112 ? -14.647 -5.358 23.069 1.00 85.44 112 LYS A C 1
ATOM 932 O O . LYS A 1 112 ? -14.594 -4.489 23.936 1.00 85.44 112 LYS A O 1
ATOM 937 N N . VAL A 1 113 ? -15.508 -5.322 22.057 1.00 83.06 113 VAL A N 1
ATOM 938 C CA . VAL A 1 113 ? -16.570 -4.324 21.845 1.00 83.06 113 VAL A CA 1
ATOM 939 C C . VAL A 1 113 ? -17.843 -5.039 21.392 1.00 83.06 113 VAL A C 1
ATOM 941 O O . VAL A 1 113 ? -17.759 -6.148 20.871 1.00 83.06 113 VAL A O 1
ATOM 944 N N . LYS A 1 114 ? -19.017 -4.424 21.596 1.00 78.69 114 LYS A N 1
ATOM 945 C CA . LYS A 1 114 ? -20.297 -4.978 21.112 1.00 78.69 114 LYS A CA 1
ATOM 946 C C . LYS A 1 114 ? -20.420 -4.946 19.585 1.00 78.69 114 LYS A C 1
ATOM 948 O O . LYS A 1 114 ? -21.112 -5.781 19.023 1.00 78.69 114 LYS A O 1
ATOM 953 N N . SER A 1 115 ? -19.776 -3.977 18.941 1.00 80.31 115 SER A N 1
ATOM 954 C CA . SER A 1 115 ? -19.723 -3.829 17.489 1.00 80.31 115 SER A CA 1
ATOM 955 C C . SER A 1 115 ? -18.332 -3.302 17.104 1.00 80.31 115 SER A C 1
ATOM 957 O O . SER A 1 115 ? -17.889 -2.336 17.738 1.00 80.31 115 SER A O 1
ATOM 959 N N . PRO A 1 116 ? -17.621 -3.924 16.144 1.00 84.50 116 PRO A N 1
ATOM 960 C CA . PRO A 1 116 ? -18.026 -5.112 15.397 1.00 84.50 116 PRO A CA 1
ATOM 961 C C . PRO A 1 116 ? -18.005 -6.383 16.257 1.00 84.50 116 PRO A C 1
ATOM 963 O O . PRO A 1 116 ? -17.181 -6.517 17.169 1.00 84.50 116 PRO A O 1
ATOM 966 N N . ASP A 1 117 ? -18.926 -7.302 15.975 1.00 90.25 117 ASP A N 1
ATOM 967 C CA . ASP A 1 117 ? -18.994 -8.603 16.643 1.00 90.25 117 ASP A CA 1
ATOM 968 C C . ASP A 1 117 ? -17.876 -9.552 16.159 1.00 90.25 117 ASP A C 1
ATOM 970 O O . ASP A 1 117 ? -17.042 -9.210 15.316 1.00 90.25 117 ASP A O 1
ATOM 974 N N . VAL A 1 118 ? -17.804 -10.757 16.731 1.00 92.69 118 VAL A N 1
ATOM 975 C CA . VAL A 1 118 ? -16.745 -11.725 16.390 1.00 92.69 118 VAL A CA 1
ATOM 976 C C . VAL A 1 118 ? -16.821 -12.146 14.920 1.00 92.69 118 VAL A C 1
ATOM 978 O O . VAL A 1 118 ? -15.782 -12.297 14.277 1.00 92.69 118 VAL A O 1
ATOM 981 N N . VAL A 1 119 ? -18.032 -12.288 14.375 1.00 93.94 119 VAL A N 1
ATOM 982 C CA . VAL A 1 119 ? -18.254 -12.696 12.983 1.00 93.94 119 VAL A CA 1
ATOM 983 C C . VAL A 1 119 ? -17.775 -11.609 12.023 1.00 93.94 119 VAL A C 1
ATOM 985 O O . VAL A 1 119 ? -17.019 -11.899 11.100 1.00 93.94 119 VAL A O 1
ATOM 988 N N . GLN A 1 120 ? -18.127 -10.347 12.269 1.00 92.62 120 GLN A N 1
ATOM 989 C CA . GLN A 1 120 ? -17.680 -9.203 11.471 1.00 92.62 120 GLN A CA 1
ATOM 990 C C . GLN A 1 120 ? -16.161 -9.033 11.523 1.00 92.62 120 GLN A C 1
ATOM 992 O O . GLN A 1 120 ? -15.529 -8.778 10.500 1.00 92.62 120 GLN A O 1
ATOM 997 N N . LYS A 1 121 ? -15.543 -9.225 12.692 1.00 93.94 121 LYS A N 1
ATOM 998 C CA . LYS A 1 121 ? -14.079 -9.203 12.825 1.00 93.94 121 LYS A CA 1
ATOM 999 C C . LYS A 1 121 ? -13.407 -10.308 12.023 1.00 93.94 121 LYS A C 1
ATOM 1001 O O . LYS A 1 121 ? -12.442 -10.035 11.312 1.00 93.94 121 LYS A O 1
ATOM 1006 N N . ALA A 1 122 ? -13.919 -11.535 12.127 1.00 94.75 122 ALA A N 1
ATOM 1007 C CA . ALA A 1 122 ? -13.419 -12.669 11.359 1.00 94.75 122 ALA A CA 1
ATOM 1008 C C . ALA A 1 122 ? -13.570 -12.421 9.853 1.00 94.75 122 ALA A C 1
ATOM 1010 O O . ALA A 1 122 ? -12.636 -12.674 9.098 1.00 94.75 122 ALA A O 1
ATOM 1011 N N . PHE A 1 123 ? -14.699 -11.850 9.429 1.00 94.62 123 PHE A N 1
ATOM 1012 C CA . PHE A 1 123 ? -14.945 -11.477 8.041 1.00 94.62 123 PHE A CA 1
ATOM 1013 C C . PHE A 1 123 ? -13.932 -10.447 7.526 1.00 94.62 123 PHE A C 1
ATOM 1015 O O . PHE A 1 123 ? -13.319 -10.671 6.486 1.00 94.62 123 PHE A O 1
ATOM 1022 N N . VAL A 1 124 ? -13.689 -9.356 8.260 1.00 94.38 124 VAL A N 1
ATOM 1023 C CA . VAL A 1 124 ? -12.710 -8.331 7.851 1.00 94.38 124 VAL A CA 1
ATOM 1024 C C . VAL A 1 124 ? -11.290 -8.899 7.802 1.00 94.38 124 VAL A C 1
ATOM 1026 O O . VAL A 1 124 ? -10.552 -8.621 6.858 1.00 94.38 124 VAL A O 1
ATOM 1029 N N . PHE A 1 125 ? -10.911 -9.729 8.776 1.00 95.50 125 PHE A N 1
ATOM 1030 C CA . PHE A 1 125 ? -9.608 -10.395 8.781 1.00 95.50 125 PHE A CA 1
ATOM 1031 C C . PHE A 1 125 ? -9.445 -11.367 7.603 1.00 95.50 125 PHE A C 1
ATOM 1033 O O . PHE A 1 125 ? -8.405 -11.377 6.941 1.00 95.50 125 PHE A O 1
ATOM 1040 N N . LEU A 1 126 ? -10.480 -12.155 7.302 1.00 96.50 126 LEU A N 1
ATOM 1041 C CA . LEU A 1 126 ? -10.482 -13.063 6.160 1.00 96.50 126 LEU A CA 1
ATOM 1042 C C . LEU A 1 126 ? -10.377 -12.287 4.844 1.00 96.50 126 LEU A C 1
ATOM 1044 O O . LEU A 1 126 ? -9.547 -12.621 4.008 1.00 96.50 126 LEU A O 1
ATOM 1048 N N . LEU A 1 127 ? -11.156 -11.215 4.674 1.00 95.38 127 LEU A N 1
ATOM 1049 C CA . LEU A 1 127 ? -11.052 -10.360 3.492 1.00 95.38 127 LEU A CA 1
ATOM 1050 C C . LEU A 1 127 ? -9.641 -9.787 3.337 1.00 95.38 127 LEU A C 1
ATOM 1052 O O . LEU A 1 127 ? -9.083 -9.838 2.244 1.00 95.38 127 LEU A O 1
ATOM 1056 N N . PHE A 1 128 ? -9.049 -9.277 4.421 1.00 96.44 128 PHE A N 1
ATOM 1057 C CA . PHE A 1 128 ? -7.696 -8.726 4.392 1.00 96.44 128 PHE A CA 1
ATOM 1058 C C . PHE A 1 128 ? -6.679 -9.771 3.936 1.00 96.44 128 PHE A C 1
ATOM 1060 O O . PHE A 1 128 ? -5.915 -9.528 3.006 1.00 96.44 128 PHE A O 1
ATOM 1067 N N . THR A 1 129 ? -6.692 -10.945 4.566 1.00 96.38 129 THR A N 1
ATOM 1068 C CA . THR A 1 129 ? -5.736 -12.020 4.275 1.00 96.38 129 THR A CA 1
ATOM 1069 C C . THR A 1 129 ? -5.907 -12.587 2.869 1.00 96.38 129 THR A C 1
ATOM 1071 O O . THR A 1 129 ? -4.908 -12.788 2.182 1.00 96.38 129 THR A O 1
ATOM 1074 N N . VAL A 1 130 ? -7.145 -12.776 2.401 1.00 96.88 130 VAL A N 1
ATOM 1075 C CA . VAL A 1 130 ? -7.433 -13.250 1.039 1.00 96.88 130 VAL A CA 1
ATOM 1076 C C . VAL A 1 130 ? -6.958 -12.241 0.001 1.00 96.88 130 VAL A C 1
ATOM 1078 O O . VAL A 1 130 ? -6.206 -12.612 -0.895 1.00 96.88 130 VAL A O 1
ATOM 1081 N N . PHE A 1 131 ? -7.330 -10.963 0.119 1.00 96.56 131 PHE A N 1
ATOM 1082 C CA . PHE A 1 131 ? -6.923 -9.963 -0.872 1.00 96.56 131 PHE A CA 1
ATOM 1083 C C . PHE A 1 131 ? -5.422 -9.687 -0.849 1.00 96.56 131 PHE A C 1
ATOM 1085 O O . PHE A 1 131 ? -4.826 -9.511 -1.910 1.00 96.56 131 PHE A O 1
ATOM 1092 N N . LEU A 1 132 ? -4.795 -9.700 0.329 1.00 96.31 132 LEU A N 1
ATOM 1093 C CA . LEU A 1 132 ? -3.347 -9.563 0.438 1.00 96.31 132 LEU A CA 1
ATOM 1094 C C . LEU A 1 132 ? -2.647 -10.769 -0.198 1.00 96.31 132 LEU A C 1
ATOM 1096 O O . LEU A 1 132 ? -1.724 -10.593 -0.989 1.00 96.31 132 LEU 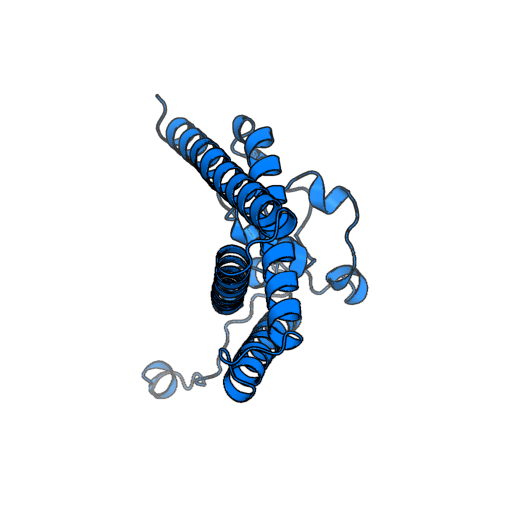A O 1
ATOM 1100 N N . GLY A 1 133 ? -3.121 -11.984 0.088 1.00 96.25 133 GLY A N 1
ATOM 1101 C CA . GLY A 1 133 ? -2.606 -13.215 -0.509 1.00 96.25 133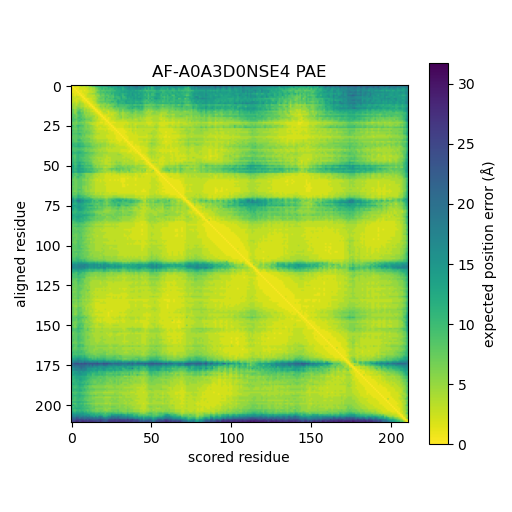 GLY A CA 1
ATOM 1102 C C . GLY A 1 133 ? -2.753 -13.235 -2.029 1.00 96.25 133 GLY A C 1
ATOM 1103 O O . GLY A 1 133 ? -1.793 -13.543 -2.728 1.00 96.25 133 GLY A O 1
ATOM 1104 N N . MET A 1 134 ? -3.913 -12.832 -2.555 1.00 95.31 134 MET A N 1
ATOM 1105 C CA . MET A 1 134 ? -4.146 -12.718 -3.999 1.00 95.31 134 MET A CA 1
ATOM 1106 C C . MET A 1 134 ? -3.243 -11.669 -4.652 1.00 95.31 134 MET A C 1
ATOM 1108 O O . MET A 1 134 ? -2.703 -11.930 -5.724 1.00 95.31 134 MET A O 1
ATOM 1112 N N . TYR A 1 135 ? -3.042 -10.513 -4.008 1.00 96.00 135 TYR A N 1
ATOM 1113 C CA . TYR A 1 135 ? -2.126 -9.480 -4.496 1.00 96.00 135 TYR A CA 1
ATOM 1114 C C . TYR A 1 135 ? -0.695 -10.016 -4.616 1.00 96.00 135 TYR A C 1
ATOM 1116 O O . TYR A 1 135 ? -0.076 -9.890 -5.672 1.00 96.00 135 TYR A O 1
ATOM 1124 N N . TYR A 1 136 ? -0.184 -10.671 -3.570 1.00 95.81 136 TYR A N 1
ATOM 1125 C CA . TYR A 1 136 ? 1.156 -11.255 -3.612 1.00 95.81 136 TYR A CA 1
ATOM 1126 C C . TYR A 1 136 ? 1.260 -12.410 -4.610 1.00 95.81 136 TYR A C 1
ATOM 1128 O O . TYR A 1 136 ? 2.220 -12.430 -5.376 1.00 95.81 136 TYR A O 1
ATOM 1136 N N . SER A 1 137 ? 0.278 -13.319 -4.666 1.00 94.69 137 SER A N 1
ATOM 1137 C CA . SER A 1 137 ? 0.246 -14.395 -5.673 1.00 94.69 137 SER A CA 1
ATOM 1138 C C . SER A 1 137 ? 0.361 -13.808 -7.074 1.00 94.69 137 SER A C 1
ATOM 1140 O O . SER A 1 137 ? 1.240 -14.194 -7.834 1.00 94.69 137 SER A O 1
ATOM 1142 N N . PHE A 1 138 ? -0.428 -12.776 -7.377 1.00 93.44 138 PHE A N 1
ATOM 1143 C CA . PHE A 1 138 ? -0.385 -12.099 -8.667 1.00 93.44 138 PHE A CA 1
ATOM 1144 C C . PHE A 1 138 ? 0.989 -11.478 -8.976 1.00 93.44 138 PHE A C 1
ATOM 1146 O O . PHE A 1 138 ? 1.492 -11.626 -10.090 1.00 93.44 138 PHE A O 1
ATOM 1153 N N . CYS A 1 139 ? 1.634 -10.843 -7.992 1.00 94.69 139 CYS A N 1
ATOM 1154 C CA . CYS A 1 139 ? 2.971 -10.261 -8.155 1.00 94.69 139 CYS A CA 1
ATOM 1155 C C . CYS A 1 139 ? 4.068 -11.313 -8.408 1.00 94.69 139 CYS A C 1
ATOM 1157 O O . CYS A 1 139 ? 5.094 -10.996 -9.019 1.00 94.69 139 CYS A O 1
ATOM 1159 N N . PHE A 1 140 ? 3.897 -12.543 -7.917 1.00 93.81 140 PHE A N 1
ATOM 1160 C CA . PHE A 1 140 ? 4.870 -13.627 -8.088 1.00 93.81 140 PHE A CA 1
ATOM 1161 C C . PHE A 1 140 ? 4.601 -14.486 -9.323 1.00 93.81 140 PHE A C 1
ATOM 1163 O O . PHE A 1 140 ? 5.549 -14.793 -10.042 1.00 93.81 140 PHE A O 1
ATOM 1170 N N . ASP A 1 141 ? 3.338 -14.796 -9.614 1.00 92.94 141 ASP A N 1
ATOM 1171 C CA . ASP A 1 141 ? 2.928 -15.552 -10.804 1.00 92.94 141 ASP A CA 1
ATOM 1172 C C . ASP A 1 141 ? 3.211 -14.769 -12.096 1.00 92.94 141 ASP A C 1
ATOM 1174 O O . ASP A 1 141 ? 3.498 -15.349 -13.145 1.00 92.94 141 ASP A O 1
ATOM 1178 N N . PHE A 1 142 ? 3.159 -13.435 -12.014 1.00 93.12 142 PHE A N 1
ATOM 1179 C CA . PHE A 1 142 ? 3.459 -12.522 -13.110 1.00 93.12 142 PHE A CA 1
ATOM 1180 C C . PHE A 1 142 ? 4.502 -11.491 -12.648 1.00 93.12 142 PHE A C 1
ATOM 1182 O O . PHE A 1 142 ? 4.138 -10.376 -12.268 1.00 93.12 142 PHE A O 1
ATOM 1189 N N . PRO A 1 143 ? 5.805 -11.827 -12.662 1.00 94.06 143 PRO A N 1
ATOM 1190 C CA . PRO A 1 143 ? 6.857 -10.994 -12.083 1.00 94.06 143 PRO A CA 1
ATOM 1191 C C . PRO A 1 143 ? 7.256 -9.854 -13.031 1.00 94.06 143 PRO A C 1
ATOM 1193 O O . PRO A 1 143 ? 8.324 -9.862 -13.644 1.00 94.06 143 PRO A O 1
ATOM 1196 N N . HIS A 1 144 ? 6.378 -8.860 -13.145 1.00 93.38 144 HIS A N 1
ATOM 1197 C CA . HIS A 1 144 ? 6.580 -7.646 -13.933 1.00 93.38 144 HIS A CA 1
ATOM 1198 C C . HIS A 1 144 ? 6.306 -6.413 -13.077 1.00 93.38 144 HIS A C 1
ATOM 1200 O O . HIS A 1 144 ? 5.401 -6.426 -12.251 1.00 93.38 144 HIS A O 1
ATOM 1206 N N . VAL A 1 145 ? 7.018 -5.308 -13.293 1.00 91.94 145 VAL A N 1
ATOM 1207 C CA . VAL A 1 145 ? 6.823 -4.091 -12.475 1.00 91.94 145 VAL A CA 1
ATOM 1208 C C . VAL A 1 145 ? 5.363 -3.610 -12.483 1.00 91.94 145 VAL A C 1
ATOM 1210 O O . VAL A 1 145 ? 4.825 -3.178 -11.465 1.00 91.94 145 VAL A O 1
ATOM 1213 N N . CYS A 1 146 ? 4.679 -3.739 -13.624 1.00 89.31 146 CYS A N 1
ATOM 1214 C CA . CYS A 1 146 ? 3.290 -3.317 -13.776 1.00 89.31 146 CYS A CA 1
ATOM 1215 C C . CYS A 1 146 ? 2.280 -4.146 -12.964 1.00 89.31 146 CYS A C 1
ATOM 1217 O O . CYS A 1 146 ? 1.181 -3.649 -12.723 1.00 89.31 146 CYS A O 1
ATOM 1219 N N . THR A 1 147 ? 2.614 -5.365 -12.521 1.00 92.19 147 THR A N 1
ATOM 1220 C CA . THR A 1 147 ? 1.699 -6.222 -11.739 1.00 92.19 147 THR A CA 1
ATOM 1221 C C . THR A 1 147 ? 1.659 -5.842 -10.264 1.00 92.19 147 THR A C 1
ATOM 1223 O O . THR A 1 147 ? 0.684 -6.140 -9.583 1.00 92.19 147 THR A O 1
ATOM 1226 N N . MET A 1 148 ? 2.646 -5.079 -9.793 1.00 94.12 148 MET A N 1
ATOM 1227 C CA . MET A 1 148 ? 2.738 -4.588 -8.414 1.00 94.12 148 MET A CA 1
ATOM 1228 C C . MET A 1 148 ? 2.041 -3.232 -8.209 1.00 94.12 148 MET A C 1
ATOM 1230 O O . MET A 1 148 ? 2.358 -2.474 -7.293 1.00 94.12 148 MET A O 1
ATOM 1234 N N . ASN A 1 149 ? 1.116 -2.878 -9.102 1.00 93.38 149 ASN A N 1
ATOM 1235 C CA . ASN A 1 149 ? 0.369 -1.632 -9.010 1.00 93.38 149 ASN A CA 1
ATOM 1236 C C . ASN A 1 149 ? -0.771 -1.748 -7.982 1.00 93.38 149 ASN A C 1
ATOM 1238 O O . ASN A 1 149 ? -1.487 -2.752 -7.938 1.00 93.38 149 ASN A O 1
ATOM 1242 N N . VAL A 1 150 ? -1.003 -0.677 -7.217 1.00 93.25 150 VAL A N 1
ATOM 1243 C CA . VAL A 1 150 ? -2.066 -0.572 -6.201 1.00 93.25 150 VAL A CA 1
ATOM 1244 C C . VAL A 1 150 ? -3.451 -0.976 -6.720 1.00 93.25 150 VAL A C 1
ATOM 1246 O O . VAL A 1 150 ? -4.272 -1.475 -5.951 1.00 93.25 150 VAL A O 1
ATOM 1249 N N . ARG A 1 151 ? -3.717 -0.820 -8.028 1.00 92.69 151 ARG A N 1
ATOM 1250 C CA . ARG A 1 151 ? -4.998 -1.173 -8.663 1.00 92.69 151 ARG A CA 1
ATOM 1251 C C . ARG A 1 151 ? -5.411 -2.629 -8.431 1.00 92.69 151 ARG A C 1
ATOM 1253 O O . ARG A 1 151 ? -6.602 -2.922 -8.414 1.00 92.69 151 ARG A O 1
ATOM 1260 N N . TYR A 1 152 ? -4.448 -3.524 -8.216 1.00 93.25 152 TYR A N 1
ATOM 1261 C CA . TYR A 1 152 ? -4.705 -4.940 -7.949 1.00 93.25 152 TYR A CA 1
ATOM 1262 C C . TYR A 1 152 ? -4.949 -5.245 -6.463 1.00 93.25 152 TYR A C 1
ATOM 1264 O O . TYR A 1 152 ? -5.394 -6.339 -6.133 1.00 93.25 152 TYR A O 1
ATOM 1272 N N . GLY A 1 153 ? -4.710 -4.283 -5.566 1.00 92.69 153 GLY A N 1
ATOM 1273 C CA . GLY A 1 153 ? -4.951 -4.403 -4.125 1.00 92.69 153 GLY A CA 1
ATOM 1274 C C . GLY A 1 153 ? -5.923 -3.358 -3.563 1.00 92.69 153 GLY A C 1
ATOM 1275 O O . GLY A 1 153 ? -5.954 -3.151 -2.354 1.00 92.69 153 GLY A O 1
ATOM 1276 N N . VAL A 1 154 ? -6.746 -2.716 -4.402 1.00 92.69 154 VAL A N 1
ATOM 1277 C CA . VAL A 1 154 ? -7.754 -1.712 -3.989 1.00 92.69 154 VAL A CA 1
ATOM 1278 C C . VAL A 1 154 ? -8.643 -2.165 -2.819 1.00 92.69 154 VAL A C 1
ATOM 1280 O O . VAL A 1 154 ? -8.875 -1.349 -1.923 1.00 92.69 154 VAL A O 1
ATOM 1283 N N . PRO A 1 155 ? -9.108 -3.430 -2.734 1.00 93.19 155 PRO A N 1
ATOM 1284 C CA . PRO A 1 155 ? -9.892 -3.880 -1.582 1.00 93.19 155 PRO A CA 1
ATOM 1285 C C . PRO A 1 155 ? -9.183 -3.700 -0.229 1.00 93.19 155 PRO A C 1
ATOM 1287 O O . PRO A 1 155 ? -9.843 -3.443 0.777 1.00 93.19 155 PRO A O 1
ATOM 1290 N N . LEU A 1 156 ? -7.845 -3.751 -0.193 1.00 94.31 156 LEU A N 1
ATOM 1291 C CA . LEU A 1 156 ? -7.061 -3.512 1.024 1.00 94.31 156 LEU A CA 1
ATOM 1292 C C . LEU A 1 156 ? -7.212 -2.072 1.530 1.00 94.31 156 LEU A C 1
ATOM 1294 O O . LEU A 1 156 ? -7.251 -1.850 2.740 1.00 94.31 156 LEU A O 1
ATOM 1298 N N . LEU A 1 157 ? -7.361 -1.099 0.623 1.00 92.69 157 LEU A N 1
ATOM 1299 C CA . LEU A 1 157 ? -7.578 0.306 0.980 1.00 92.69 157 LEU A CA 1
ATOM 1300 C C . LEU A 1 157 ? -8.929 0.500 1.679 1.00 92.69 157 LEU A C 1
ATOM 1302 O O . LEU A 1 157 ? -9.017 1.227 2.666 1.00 92.69 157 LEU A O 1
ATOM 1306 N N . VAL A 1 158 ? -9.969 -0.197 1.210 1.00 93.25 158 VAL A N 1
ATOM 1307 C CA . VAL A 1 158 ? -11.313 -0.159 1.813 1.00 93.25 158 VAL A CA 1
ATOM 1308 C C . VAL A 1 158 ? -11.290 -0.746 3.224 1.00 93.25 158 VAL A C 1
ATOM 1310 O O . VAL A 1 158 ? -11.854 -0.166 4.151 1.00 93.25 158 VAL A O 1
ATOM 1313 N N . ILE A 1 159 ? -10.588 -1.865 3.411 1.00 94.50 159 ILE A N 1
ATOM 1314 C CA . ILE A 1 159 ? -10.420 -2.500 4.725 1.00 94.50 159 ILE A CA 1
ATOM 1315 C C . ILE A 1 159 ? -9.645 -1.588 5.684 1.00 94.50 159 ILE A C 1
ATOM 1317 O O . ILE A 1 159 ? -10.013 -1.453 6.856 1.00 94.50 159 ILE A O 1
ATOM 1321 N N . GLY A 1 160 ? -8.600 -0.925 5.182 1.00 93.50 160 GLY A N 1
ATOM 1322 C CA . GLY A 1 160 ? -7.857 0.084 5.930 1.00 93.50 160 GLY A CA 1
ATOM 1323 C C . GLY A 1 160 ? -8.754 1.237 6.384 1.00 93.50 160 GLY A C 1
ATOM 1324 O O . GLY A 1 160 ? -8.776 1.560 7.571 1.00 93.50 160 GLY A O 1
ATOM 1325 N N . ALA A 1 161 ? -9.555 1.800 5.475 1.00 92.75 161 ALA A N 1
ATOM 1326 C CA . ALA A 1 161 ? -10.498 2.879 5.779 1.00 92.75 161 ALA A CA 1
ATOM 1327 C C . ALA A 1 161 ? -11.561 2.467 6.813 1.00 92.75 161 ALA A C 1
ATOM 1329 O O . ALA A 1 161 ? -11.861 3.229 7.733 1.00 92.75 161 ALA A O 1
ATOM 1330 N N . PHE A 1 162 ? -12.093 1.246 6.714 1.00 93.38 162 PHE A N 1
ATOM 1331 C CA . PHE A 1 162 ? -13.033 0.705 7.698 1.00 93.38 162 PHE A CA 1
ATOM 1332 C C . PHE A 1 162 ? -12.403 0.606 9.095 1.00 93.38 162 PHE A C 1
ATOM 1334 O O . PHE A 1 162 ? -12.956 1.104 10.077 1.00 93.38 162 PHE A O 1
ATOM 1341 N N . SER A 1 163 ? -11.208 0.018 9.177 1.00 93.25 163 SER A N 1
ATOM 1342 C CA . SER A 1 163 ? -10.477 -0.167 10.439 1.00 93.25 163 SER A CA 1
ATOM 1343 C C . SER A 1 163 ? -10.109 1.170 11.084 1.00 93.25 163 SER A C 1
ATOM 1345 O O . SER A 1 163 ? -10.202 1.353 12.299 1.00 93.25 163 SER A O 1
ATOM 1347 N N . TYR A 1 164 ? -9.745 2.138 10.250 1.00 90.88 164 TYR A N 1
ATOM 1348 C CA . TYR A 1 164 ? -9.474 3.509 10.641 1.00 90.88 164 TYR A CA 1
ATOM 1349 C C . TYR A 1 164 ? -10.712 4.211 11.221 1.00 90.88 164 TYR A C 1
ATOM 1351 O O . TYR A 1 164 ? -10.635 4.832 12.284 1.00 90.88 164 TYR A O 1
ATOM 1359 N N . GLY A 1 165 ? -11.869 4.073 10.565 1.00 90.31 165 GLY A N 1
ATOM 1360 C CA . GLY A 1 165 ? -13.142 4.608 11.053 1.00 90.31 165 GLY A CA 1
ATOM 1361 C C . GLY A 1 165 ? -13.532 4.028 12.412 1.00 90.31 165 GLY A C 1
ATOM 1362 O O . GLY A 1 165 ? -13.937 4.769 13.309 1.00 90.31 165 GLY A O 1
ATOM 1363 N N . PHE A 1 166 ? -13.314 2.725 12.607 1.00 91.19 166 PHE A N 1
ATOM 1364 C CA . PHE A 1 166 ? -13.519 2.073 13.900 1.00 91.19 166 PHE A CA 1
ATOM 1365 C C . PHE A 1 166 ? -12.632 2.673 15.004 1.00 91.19 166 PHE A C 1
ATOM 1367 O O . PHE A 1 166 ? -13.118 2.977 16.098 1.00 91.19 166 PHE A O 1
ATOM 1374 N N . LEU A 1 167 ? -11.339 2.883 14.727 1.00 90.19 167 LEU A N 1
ATOM 1375 C CA . LEU A 1 167 ? -10.414 3.487 15.691 1.00 90.19 167 LEU A CA 1
ATOM 1376 C C . LEU A 1 167 ? -10.848 4.907 16.074 1.00 90.19 167 LEU A C 1
ATOM 1378 O O . LEU A 1 167 ? -10.881 5.236 17.260 1.00 90.19 167 LEU A O 1
ATOM 1382 N N . LEU A 1 168 ? -11.224 5.731 15.092 1.00 88.75 168 LEU A N 1
ATOM 1383 C CA . LEU A 1 168 ? -11.725 7.084 15.339 1.00 88.75 168 LEU A CA 1
ATOM 1384 C C . LEU A 1 168 ? -12.985 7.080 16.202 1.00 88.75 168 LEU A C 1
ATOM 1386 O O . LEU A 1 168 ? -13.048 7.806 17.194 1.00 88.75 168 LEU A O 1
ATOM 1390 N N . GLN A 1 169 ? -13.961 6.231 15.875 1.00 88.81 169 GLN A N 1
ATOM 1391 C CA . GLN A 1 169 ? -15.189 6.103 16.659 1.00 88.81 169 GLN A CA 1
ATOM 1392 C C . GLN A 1 169 ? -14.879 5.719 18.112 1.00 88.81 169 GLN A C 1
ATOM 1394 O O . GLN A 1 169 ? -15.419 6.317 19.045 1.00 88.81 169 GLN A O 1
ATOM 1399 N N . HIS A 1 170 ? -13.963 4.768 18.319 1.00 87.25 170 HIS A N 1
ATOM 1400 C CA . HIS A 1 170 ? -13.544 4.360 19.657 1.00 87.25 170 HIS A CA 1
ATOM 1401 C C . HIS A 1 170 ? -12.867 5.498 20.434 1.00 87.25 170 HIS A C 1
ATOM 1403 O O . HIS A 1 170 ? -13.148 5.692 21.621 1.00 87.25 170 HIS A O 1
ATOM 1409 N N . CYS A 1 171 ? -12.002 6.270 19.775 1.00 86.50 171 CYS A N 1
ATOM 1410 C CA . CYS A 1 171 ? -11.327 7.416 20.376 1.00 86.50 171 CYS A CA 1
ATOM 1411 C C . CYS A 1 171 ? -12.295 8.551 20.731 1.00 86.50 171 CYS A C 1
ATOM 1413 O O . CYS A 1 171 ? -12.134 9.156 21.787 1.00 86.50 171 CYS A O 1
ATOM 1415 N N . CYS A 1 172 ? -13.316 8.812 19.912 1.00 82.69 172 CYS A N 1
ATOM 1416 C CA . CYS A 1 172 ? -14.324 9.840 20.187 1.00 82.69 172 CYS A CA 1
ATOM 1417 C C . CYS A 1 172 ? -15.212 9.491 21.388 1.00 82.69 172 CYS A C 1
ATOM 1419 O O . CYS A 1 172 ? -15.520 10.360 22.200 1.00 82.69 172 CYS A O 1
ATOM 1421 N N . ILE A 1 173 ? -15.598 8.218 21.530 1.00 84.81 173 ILE A N 1
ATOM 1422 C CA . ILE A 1 173 ? -16.392 7.746 22.678 1.00 84.81 173 ILE A CA 1
ATOM 1423 C C . ILE A 1 173 ? -15.548 7.752 23.963 1.00 84.81 173 ILE A C 1
ATOM 1425 O O . ILE A 1 173 ? -16.052 7.981 25.063 1.00 84.81 173 ILE A O 1
ATOM 1429 N N . THR A 1 174 ? -14.245 7.502 23.844 1.00 79.56 174 THR A N 1
ATOM 1430 C CA . THR A 1 174 ? -13.343 7.428 24.992 1.00 79.56 174 THR A CA 1
ATOM 1431 C C . THR A 1 174 ? -12.910 8.830 25.431 1.00 79.56 174 THR A C 1
ATOM 1433 O O . THR A 1 174 ? -12.048 9.444 24.814 1.00 79.56 174 THR A O 1
ATOM 1436 N N . ALA A 1 175 ? -13.401 9.316 26.574 1.00 71.75 175 ALA A N 1
ATOM 1437 C CA . ALA A 1 175 ? -13.081 10.650 27.111 1.00 71.75 175 ALA A CA 1
ATOM 1438 C C . ALA A 1 175 ? -11.615 10.854 27.588 1.00 71.75 175 ALA A C 1
ATOM 1440 O O . ALA A 1 175 ? -11.309 11.814 28.297 1.00 71.75 175 ALA A O 1
ATOM 1441 N N . LYS A 1 176 ? -10.679 9.968 27.222 1.00 84.56 176 LYS A N 1
ATOM 1442 C CA . LYS A 1 176 ? -9.272 10.040 27.645 1.0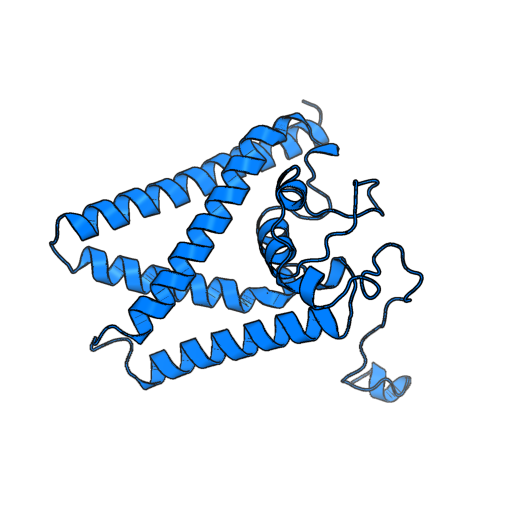0 84.56 176 LYS A CA 1
ATOM 1443 C C . LYS A 1 176 ? -8.504 11.088 26.837 1.00 84.56 176 LYS A C 1
ATOM 1445 O O . LYS A 1 176 ? -8.630 11.175 25.618 1.00 84.56 176 LYS A O 1
ATOM 1450 N N . ARG A 1 177 ? -7.610 11.824 27.507 1.00 79.06 177 ARG A N 1
ATOM 1451 C CA . ARG A 1 177 ? -6.724 12.820 26.872 1.00 79.06 177 ARG A CA 1
ATOM 1452 C C . ARG A 1 177 ? -5.852 12.212 25.763 1.00 79.06 177 ARG A C 1
ATOM 1454 O O . ARG A 1 177 ? -5.667 12.844 24.731 1.00 79.06 177 ARG A O 1
ATOM 1461 N N . SER A 1 178 ? -5.388 10.974 25.941 1.00 79.19 178 SER A N 1
ATOM 1462 C CA . SER A 1 178 ? -4.607 10.242 24.935 1.00 79.19 178 SER A CA 1
ATOM 1463 C C . SER A 1 178 ? -5.389 9.945 23.650 1.00 79.19 178 SER A C 1
ATOM 1465 O O . SER A 1 178 ? -4.820 10.019 22.566 1.00 79.19 178 SER A O 1
ATOM 1467 N N . ALA A 1 179 ? -6.695 9.676 23.748 1.00 82.38 179 ALA A N 1
ATOM 1468 C CA . ALA A 1 179 ? -7.549 9.430 22.587 1.00 82.38 179 ALA A CA 1
ATOM 1469 C C . ALA A 1 179 ? -7.740 10.703 21.746 1.00 82.38 179 ALA A C 1
ATOM 1471 O O . ALA A 1 179 ? -7.642 10.655 20.523 1.00 82.38 179 ALA A O 1
ATOM 1472 N N . LYS A 1 180 ? -7.914 11.860 22.402 1.00 83.12 180 LYS A N 1
ATOM 1473 C CA . LYS A 1 180 ? -7.991 13.166 21.725 1.00 83.12 180 LYS A CA 1
ATOM 1474 C C . LYS A 1 180 ? -6.701 13.511 20.982 1.00 83.12 180 LYS A C 1
ATOM 1476 O O . LYS A 1 180 ? -6.765 13.948 19.839 1.00 83.12 180 LYS A O 1
ATOM 1481 N N . ILE A 1 181 ? -5.543 13.282 21.608 1.00 84.38 181 ILE A N 1
ATOM 1482 C CA . ILE A 1 181 ? -4.237 13.490 20.960 1.00 84.38 181 ILE A CA 1
ATOM 1483 C C . ILE A 1 181 ? -4.121 12.594 19.724 1.00 84.38 181 ILE A C 1
ATOM 1485 O O . ILE A 1 181 ? -3.789 13.093 18.656 1.00 84.38 181 ILE A O 1
ATOM 1489 N N . GLY A 1 182 ? -4.484 11.312 19.843 1.00 83.94 182 GLY A N 1
ATOM 1490 C CA . GLY A 1 182 ? -4.484 10.380 18.715 1.00 83.94 182 GLY A CA 1
ATOM 1491 C C . GLY A 1 182 ? -5.323 10.870 17.532 1.00 83.94 182 GLY A C 1
ATOM 1492 O O . GLY A 1 182 ? -4.839 10.856 16.406 1.00 83.94 182 GLY A O 1
ATOM 1493 N N . VAL A 1 183 ? -6.540 11.371 17.776 1.00 86.75 183 VAL A N 1
ATOM 1494 C CA . VAL A 1 183 ? -7.416 11.925 16.721 1.00 86.75 183 VAL A CA 1
ATOM 1495 C C . VAL A 1 183 ? -6.815 13.170 16.067 1.00 86.75 183 VAL A C 1
ATOM 1497 O O . VAL A 1 183 ? -6.898 13.310 14.846 1.00 86.75 183 VAL A O 1
ATOM 1500 N N . ILE A 1 184 ? -6.196 14.061 16.849 1.00 87.50 184 ILE A N 1
ATOM 1501 C CA . ILE A 1 184 ? -5.549 15.272 16.323 1.00 87.50 184 ILE A CA 1
ATOM 1502 C C . ILE A 1 184 ? -4.363 14.887 15.443 1.00 87.50 184 ILE A C 1
ATOM 1504 O O . ILE A 1 184 ? -4.332 15.282 14.284 1.00 87.50 184 ILE A O 1
ATOM 1508 N N . THR A 1 185 ? -3.436 14.072 15.955 1.00 88.19 185 THR A N 1
ATOM 1509 C CA . THR A 1 185 ? -2.263 13.593 15.206 1.00 88.19 185 THR A CA 1
ATOM 1510 C C . THR A 1 185 ? -2.677 12.960 13.885 1.00 88.19 185 THR A C 1
ATOM 1512 O O . THR A 1 185 ? -2.105 13.229 12.832 1.00 88.19 185 THR A O 1
ATOM 1515 N N . LEU A 1 186 ? -3.718 12.143 13.939 1.00 89.50 186 LEU A N 1
ATOM 1516 C CA . LEU A 1 186 ? -4.234 11.426 12.798 1.00 89.50 186 LEU A CA 1
ATOM 1517 C C . LEU A 1 186 ? -4.879 12.359 11.754 1.00 89.50 186 LEU A C 1
ATOM 1519 O O . LEU A 1 186 ? -4.577 12.271 10.564 1.00 89.50 186 LEU A O 1
ATOM 1523 N N . SER A 1 187 ? -5.685 13.321 12.207 1.00 89.88 187 SER A N 1
ATOM 1524 C CA . SER A 1 187 ? -6.237 14.383 11.355 1.00 89.88 187 SER A CA 1
ATOM 1525 C C . SER A 1 187 ? -5.138 15.247 10.730 1.00 89.88 187 SER A C 1
ATOM 1527 O O . SER A 1 187 ? -5.249 15.630 9.567 1.00 89.88 187 SER A O 1
ATOM 1529 N N . SER A 1 188 ? -4.050 15.515 11.460 1.00 91.31 188 SER A N 1
ATOM 1530 C CA . SER A 1 188 ? -2.893 16.248 10.939 1.00 91.31 188 SER A CA 1
ATOM 1531 C C . SER A 1 188 ? -2.208 15.503 9.794 1.00 91.31 188 SER A C 1
ATOM 1533 O O . SER A 1 188 ? -1.872 16.131 8.794 1.00 91.31 188 SER A O 1
ATOM 1535 N N . PHE A 1 189 ? -2.051 14.177 9.885 1.00 92.50 189 PHE A N 1
ATOM 1536 C CA . PHE A 1 189 ? -1.497 13.383 8.781 1.00 92.50 189 PHE A CA 1
ATOM 1537 C C . PHE A 1 189 ? -2.415 13.351 7.557 1.00 92.50 189 PHE A C 1
ATOM 1539 O O . PHE A 1 189 ? -1.919 13.464 6.438 1.00 92.50 189 PHE A O 1
ATOM 1546 N N . ILE A 1 190 ? -3.739 13.273 7.745 1.00 92.56 190 ILE A N 1
ATOM 1547 C CA . ILE A 1 190 ? -4.692 13.420 6.631 1.00 92.56 190 ILE A CA 1
ATOM 1548 C C . ILE A 1 190 ? -4.553 14.794 5.976 1.00 92.56 190 ILE A C 1
ATOM 1550 O O . ILE A 1 190 ? -4.478 14.879 4.752 1.00 92.56 190 ILE A O 1
ATOM 1554 N N . ALA A 1 191 ? -4.517 15.867 6.767 1.00 93.75 191 ALA A N 1
ATOM 1555 C CA . ALA A 1 191 ? -4.386 17.220 6.237 1.00 93.75 191 ALA A CA 1
ATOM 1556 C C . ALA A 1 191 ? -3.069 17.385 5.465 1.00 93.75 191 ALA A C 1
ATOM 1558 O O . ALA A 1 191 ? -3.066 17.928 4.363 1.00 93.75 191 ALA A O 1
ATOM 1559 N N . LEU A 1 192 ? -1.967 16.852 5.999 1.00 94.69 192 LEU A N 1
ATOM 1560 C CA . LEU A 1 192 ? -0.662 16.855 5.344 1.00 94.69 192 LEU A CA 1
ATOM 1561 C C . LEU A 1 192 ? -0.679 16.085 4.017 1.00 94.69 192 LEU A C 1
ATOM 1563 O O . LEU A 1 192 ? -0.149 16.579 3.020 1.00 94.69 192 LEU A O 1
ATOM 1567 N N . TYR A 1 193 ? -1.311 14.907 3.994 1.00 94.38 193 TYR A N 1
ATOM 1568 C CA . TYR A 1 193 ? -1.512 14.111 2.784 1.00 94.38 193 TYR A CA 1
ATOM 1569 C C . TYR A 1 193 ? -2.332 14.889 1.743 1.00 94.38 193 TYR A C 1
ATOM 1571 O O . TYR A 1 193 ? -1.902 15.049 0.604 1.00 94.38 193 TYR A O 1
ATOM 1579 N N . ALA A 1 194 ? -3.475 15.455 2.136 1.00 94.19 194 ALA A N 1
ATOM 1580 C CA . ALA A 1 194 ? -4.347 16.200 1.231 1.00 94.19 194 ALA A CA 1
ATOM 1581 C C . ALA A 1 194 ? -3.676 17.464 0.665 1.00 94.19 194 ALA A C 1
ATOM 1583 O O . ALA A 1 194 ? -3.729 17.699 -0.542 1.00 94.19 194 ALA A O 1
ATOM 1584 N N . LEU A 1 195 ? -3.004 18.252 1.512 1.00 95.00 195 LEU A N 1
ATOM 1585 C CA . LEU A 1 195 ? -2.302 19.472 1.099 1.00 95.00 195 LEU A CA 1
ATOM 1586 C C . LEU A 1 195 ? -1.134 19.155 0.164 1.00 95.00 195 LEU A C 1
ATOM 1588 O O . LEU A 1 195 ? -0.992 19.784 -0.882 1.00 95.00 195 LEU A O 1
ATOM 1592 N N . SER A 1 196 ? -0.321 18.153 0.502 1.00 93.50 196 SER A N 1
ATOM 1593 C CA . SER A 1 196 ? 0.810 17.757 -0.343 1.00 93.50 196 SER A CA 1
ATOM 1594 C C . SER A 1 196 ? 0.327 17.209 -1.685 1.00 93.50 196 SER A C 1
ATOM 1596 O O . SER A 1 196 ? 0.894 17.552 -2.720 1.00 93.50 196 SER A O 1
ATOM 1598 N N . GLY A 1 197 ? -0.765 16.437 -1.688 1.00 92.25 197 GLY A N 1
ATOM 1599 C CA . GLY A 1 197 ? -1.415 15.960 -2.906 1.00 92.25 197 GLY A CA 1
ATOM 1600 C C . GLY A 1 197 ? -1.877 17.122 -3.777 1.00 92.25 197 GLY A C 1
ATOM 1601 O O . GLY A 1 197 ? -1.534 17.177 -4.956 1.00 92.25 197 GLY A O 1
ATOM 1602 N N . PHE A 1 198 ? -2.569 18.100 -3.187 1.00 92.69 198 PHE A N 1
ATOM 1603 C CA . PHE A 1 198 ? -2.986 19.311 -3.890 1.00 92.69 198 PHE A CA 1
ATOM 1604 C C . PHE A 1 198 ? -1.800 20.007 -4.572 1.00 92.69 198 PHE A C 1
ATOM 1606 O O . PHE A 1 198 ? -1.877 20.283 -5.768 1.00 92.69 198 PHE A O 1
ATOM 1613 N N . PHE A 1 199 ? -0.687 20.235 -3.869 1.00 92.06 199 PHE A N 1
ATOM 1614 C CA . PHE A 1 199 ? 0.491 20.873 -4.468 1.00 92.06 199 PHE A CA 1
ATOM 1615 C C . PHE A 1 199 ? 1.122 20.034 -5.581 1.00 92.06 199 PHE A C 1
ATOM 1617 O O . PHE A 1 199 ? 1.405 20.574 -6.649 1.00 92.06 199 PHE A O 1
ATOM 1624 N N . VAL A 1 200 ? 1.301 18.724 -5.379 1.00 90.81 200 VAL A N 1
ATOM 1625 C CA . VAL A 1 200 ? 1.860 17.824 -6.404 1.00 90.81 200 VAL A CA 1
ATOM 1626 C C . VAL A 1 200 ? 1.031 17.888 -7.686 1.00 90.81 200 VAL A C 1
ATOM 1628 O O . VAL A 1 200 ? 1.580 18.146 -8.761 1.00 90.81 200 VAL A O 1
ATOM 1631 N N . TYR A 1 201 ? -0.287 17.698 -7.585 1.00 87.81 201 TYR A N 1
ATOM 1632 C CA . TYR A 1 201 ? -1.163 17.659 -8.755 1.00 87.81 201 TYR A CA 1
ATOM 1633 C C . TYR A 1 201 ? -1.300 19.027 -9.430 1.00 87.81 201 TYR A C 1
ATOM 1635 O O . TYR A 1 201 ? -1.286 19.089 -10.660 1.00 87.81 201 TYR A O 1
ATOM 1643 N N . ASN A 1 202 ? -1.343 20.126 -8.669 1.00 89.38 202 ASN A N 1
ATOM 1644 C CA . ASN A 1 202 ? -1.369 21.474 -9.247 1.00 89.38 202 ASN A CA 1
ATOM 1645 C C . ASN A 1 202 ? -0.073 21.807 -9.988 1.00 89.38 202 ASN A C 1
ATOM 1647 O O . ASN A 1 202 ? -0.126 22.290 -11.116 1.00 89.38 202 ASN A O 1
ATOM 1651 N N . ILE A 1 203 ? 1.094 21.510 -9.410 1.00 89.06 203 ILE A N 1
ATOM 1652 C CA . ILE A 1 203 ? 2.383 21.757 -10.073 1.00 89.06 203 ILE A CA 1
ATOM 1653 C C . ILE A 1 203 ? 2.482 20.937 -11.364 1.00 89.06 203 ILE A C 1
ATOM 1655 O O . ILE A 1 203 ? 2.929 21.461 -12.387 1.00 89.06 203 ILE A O 1
ATOM 1659 N N . CYS A 1 204 ? 2.037 19.676 -11.344 1.00 86.69 204 CYS A N 1
ATOM 1660 C CA . CYS A 1 204 ? 1.994 18.835 -12.541 1.00 86.69 204 CYS A CA 1
ATOM 1661 C C . CYS A 1 204 ? 1.047 19.403 -13.606 1.00 86.69 204 CYS A C 1
ATOM 1663 O O . CYS A 1 204 ? 1.406 19.429 -14.783 1.00 86.69 204 CYS A O 1
ATOM 1665 N N . ALA A 1 205 ? -0.138 19.879 -13.208 1.00 86.06 205 ALA A N 1
ATOM 1666 C CA . ALA A 1 205 ? -1.108 20.482 -14.117 1.00 86.06 205 ALA A CA 1
ATOM 1667 C C . ALA A 1 205 ? -0.550 21.756 -14.769 1.00 86.06 205 ALA A C 1
ATOM 1669 O O . ALA A 1 205 ? -0.505 21.844 -15.994 1.00 86.06 205 ALA A O 1
ATOM 1670 N N . VAL A 1 206 ? -0.031 22.697 -13.976 1.00 85.88 206 VAL A N 1
ATOM 1671 C CA . VAL A 1 206 ? 0.555 23.952 -14.482 1.00 85.88 206 VAL A CA 1
ATOM 1672 C C . VAL A 1 206 ? 1.732 23.670 -15.416 1.00 85.88 206 VAL A C 1
ATOM 1674 O O . VAL A 1 206 ? 1.802 24.218 -16.512 1.00 85.88 206 VAL A O 1
ATOM 1677 N N . SER A 1 207 ? 2.610 22.736 -15.043 1.00 81.00 207 SER A N 1
ATOM 1678 C CA . SER A 1 207 ? 3.775 22.369 -15.861 1.00 81.00 207 SER A CA 1
ATOM 1679 C C . SER A 1 207 ? 3.397 21.719 -17.198 1.00 81.00 207 SER A C 1
ATOM 1681 O O . SER A 1 207 ? 4.195 21.740 -18.131 1.00 81.00 207 SER A O 1
ATOM 1683 N N . ARG A 1 208 ? 2.203 21.119 -17.301 1.00 70.44 208 ARG A N 1
ATOM 1684 C CA . ARG A 1 208 ? 1.702 20.487 -18.530 1.00 70.44 208 ARG A CA 1
ATOM 1685 C C . ARG A 1 208 ? 0.931 21.459 -19.428 1.00 70.44 208 ARG A C 1
ATOM 1687 O O . ARG A 1 208 ? 0.905 21.238 -20.634 1.00 70.44 208 ARG A O 1
ATOM 1694 N N . PHE A 1 209 ? 0.325 22.500 -18.853 1.00 63.59 209 PHE A N 1
ATOM 1695 C CA . PHE A 1 209 ? -0.499 23.479 -19.574 1.00 63.59 209 PHE A CA 1
ATOM 1696 C C . PHE A 1 209 ? 0.179 24.836 -19.825 1.00 63.59 209 PHE A C 1
ATOM 1698 O O . PHE A 1 209 ? -0.387 25.638 -20.556 1.00 63.59 209 PHE A O 1
ATOM 1705 N N . GLY A 1 210 ? 1.392 25.071 -19.311 1.00 50.94 210 GLY A N 1
ATOM 1706 C CA . GLY A 1 210 ? 2.241 26.192 -19.735 1.00 50.94 210 GLY A CA 1
ATOM 1707 C C . GLY A 1 210 ? 1.658 27.579 -19.450 1.00 50.94 210 GLY A C 1
ATOM 1708 O O . GLY A 1 210 ? 1.570 28.388 -20.370 1.00 50.94 210 GLY A O 1
ATOM 1709 N N . PHE A 1 211 ? 1.275 27.838 -18.197 1.00 43.34 211 PHE A N 1
ATOM 1710 C CA . PHE A 1 211 ? 1.049 29.197 -17.687 1.00 43.34 211 PHE A CA 1
ATOM 1711 C C . PHE A 1 211 ? 2.285 29.708 -16.945 1.00 43.34 211 PHE A C 1
ATOM 1713 O O . PHE A 1 211 ? 2.902 28.895 -16.213 1.00 43.34 211 PHE A O 1
#

Radius of gyration: 20.11 Å; Cα contacts (8 Å, |Δi|>4): 200; chains: 1; bounding box: 38×50×59 Å

Secondary structure (DSSP, 8-state):
-HHHHHH---TT---PPPTTSTTB-TTS-HHHHHH---GGGTSS-SPP-GGGT-SS----HHHHHHHHHH--TT--TTT-GGGHHHHHHHHHHHHHHHHHHHHHHHHHHHS--SSS-HHHHHHHHHHHHHHHHHHHHHHHHS-BGGGG-GGGSHHHHHHHHHHHHHHHHHHHH---HHHHHHHHHHHHHHHHHHHHHHHHHHHHHHHHHT-

Solvent-accessible surface area (backbone atoms only — not comparable to full-atom values): 11721 Å² total; per-residue (Å²): 107,70,54,35,76,75,66,66,44,56,95,82,68,71,90,76,78,58,80,86,41,80,47,48,45,69,86,57,52,68,66,54,29,75,66,62,78,54,69,77,68,63,75,50,60,37,62,42,36,41,83,77,71,38,96,44,63,48,60,28,52,68,60,34,25,57,22,36,67,77,26,51,91,88,55,35,42,90,82,40,64,88,34,45,69,38,46,49,54,25,49,53,34,49,52,51,51,52,52,50,14,52,52,25,38,55,48,56,66,70,51,91,51,87,72,69,40,72,66,54,43,50,49,53,51,48,51,47,53,52,48,52,48,52,36,51,49,48,33,63,80,42,34,33,44,79,50,28,37,28,84,67,42,50,70,53,55,55,53,29,52,52,22,36,51,52,45,51,54,53,30,70,72,39,90,47,71,68,32,52,50,52,53,50,58,50,50,49,43,51,51,49,28,52,53,24,44,51,52,39,53,50,53,52,49,43,74,74,68,72,120

Sequence (211 aa):
VRNFLRWQVPFTYVQRLSEKASQYIGDVPFWQRMFDLSPHQFADVSPQFTMYKNAYNEYNPLIAFFKTSVFDESIAVRRFPKIQGFSHVLFFAAVILGLIAFGAMIFMLIKKVKSPDVVQKAFVFLLFTVFLGMYYSFCFDFPHVCTMNVRYGVPLLVIGAFSYGFLLQHCCITAKRSAKIGVITLSSFIALYALSGFFVYNICAVSRFGF

pLDDT: mean 89.48, std 7.03, range [43.34, 96.88]

Mean predicted aligned error: 5.76 Å

Foldseek 3Di:
DVCCVPPVQDPPDDDADDCPDQQFDLPPDPCCQADVPDCVLLVWLAQAGCVVVGPHHNRHLVSLLLSLVQYDPVQGCVVPVVLRVLSSLLSVLSVVLLVVLVVLLVCVQPDDDPPPDNVVNVVLVVQLCVQVVQLVCQCNVRVGSVSSHNVSNVSNVVSSVVSVVVLLVVLVVDPDPVSVVVVVVNVVSVVSNVVSSVVSVVSVVCVVVPD